Protein AF-A0A1G9WLY9-F1 (afdb_monomer_lite)

Sequence (371 aa):
MELTEEQKIVIEKIKDRKITDIYSYITEIYQPEAFKYDEDKIEAKKKEDYEKNIDKIDPYLSKQQKVNMQHDLLRGNSFAYSDYTEDEIEEMKRKMSNYKVNYSDFDKKIVVKGENIKINTLREEVFLIENLYTKVLEFLSLWNLLEKHQLILSIPKKITKNDAKIFFSKISKSDSLLGNQIKVDEEIIPSNVIKLSPIEFNLPGSFNEKHFYKKSDIEYENVQLGIDKESLMVVESHIDKKILVLPNLLTFVQDKYKTSDEKKYFSEKKRANFAIGTSILIAIISFGLSYYLAVDSTRFWKENEQNRKEQSTIMNSNLENINDILLEANQELEEIRDSIQNGNEDLYEKINQVNTSMNTIKEDIEAISER

Radius of gyration: 60.69 Å; chains: 1; bounding box: 139×44×176 Å

Secondary structure (DSSP, 8-state):
----HHHHHHHHHHHTTS--SHHHHHHHHH-PEEE---HHHHHHHHHHHHHHHHHHHHHHHHHHTT------TTS----------HHHHHHHHHHHT-----GGGGEEEEEETTEEEEEETTTS-EEE-TTHHHHHHHHHHHHHHHHHTTSEEEEE----HHHHTTSEEEEPTTTHHHHTT----------------------TTS--GGGTS-SSGGGGSS-EEEE-HHHHHHHTTTTTEEEEEPHHHHHHHHTTS--HHHHHHHHHHHHHHHHHHHHHHHHHHHHHHHHHHHHHHHHHHHHHHHHHHHHHHHHHHHHHHHHHHHHHHHHHHHHHHHHHHTT-S-HHHHHHHHHHHHHHHHHHHHHHH--

Structure (mmCIF, N/CA/C/O backbone):
data_AF-A0A1G9WLY9-F1
#
_entry.id   AF-A0A1G9WLY9-F1
#
loop_
_atom_site.group_PDB
_atom_site.id
_atom_site.type_symbol
_atom_site.label_atom_id
_atom_site.label_alt_id
_atom_site.label_comp_id
_atom_site.label_asym_id
_atom_site.label_entity_id
_atom_site.label_seq_id
_atom_site.pdbx_PDB_ins_code
_atom_site.Cartn_x
_atom_site.Cartn_y
_atom_site.Cartn_z
_atom_site.occupancy
_atom_site.B_iso_or_equiv
_atom_site.auth_seq_id
_atom_site.auth_comp_id
_atom_site.auth_asym_id
_atom_site.auth_atom_id
_atom_site.pdbx_PDB_model_num
ATOM 1 N N . MET A 1 1 ? -6.666 -1.337 20.732 1.00 67.19 1 MET A N 1
ATOM 2 C CA . MET A 1 1 ? -5.773 -1.175 19.578 1.00 67.19 1 MET A CA 1
ATOM 3 C C . MET A 1 1 ? -5.839 0.288 19.207 1.00 67.19 1 MET A C 1
ATOM 5 O O . MET A 1 1 ? -6.913 0.756 18.851 1.00 67.19 1 MET A O 1
ATOM 9 N N . GLU A 1 2 ? -4.762 1.040 19.409 1.00 78.12 2 GLU A N 1
ATOM 10 C CA . GLU A 1 2 ? -4.738 2.444 18.994 1.00 78.12 2 GLU A CA 1
ATOM 11 C C . GLU A 1 2 ? -4.344 2.493 17.520 1.00 78.12 2 GLU A C 1
ATOM 13 O O . GLU A 1 2 ? -3.228 2.133 17.160 1.00 78.12 2 GLU A O 1
ATOM 18 N N . LEU A 1 3 ? -5.307 2.849 16.672 1.00 87.69 3 LEU A N 1
ATOM 19 C CA . LEU A 1 3 ? -5.108 3.039 15.240 1.00 87.69 3 LEU A CA 1
ATOM 20 C C . LEU A 1 3 ? -5.061 4.525 14.919 1.00 87.69 3 LEU A C 1
ATOM 22 O O . LEU A 1 3 ? -5.901 5.288 15.412 1.00 87.69 3 LEU A O 1
ATOM 26 N N . THR A 1 4 ? -4.144 4.910 14.038 1.00 90.88 4 THR A N 1
ATOM 27 C CA . THR A 1 4 ? -4.119 6.258 13.463 1.00 90.88 4 THR A CA 1
ATOM 28 C C . THR A 1 4 ? -5.312 6.466 12.524 1.00 90.88 4 THR A C 1
ATOM 30 O O . THR A 1 4 ? -5.923 5.507 12.044 1.00 90.88 4 THR A O 1
ATOM 33 N N . GLU A 1 5 ? -5.666 7.722 12.244 1.00 90.25 5 GLU A N 1
ATOM 34 C CA . GLU A 1 5 ? -6.745 8.032 11.293 1.00 90.25 5 GLU A CA 1
ATOM 35 C C . GLU A 1 5 ? -6.439 7.499 9.885 1.00 90.25 5 GLU A C 1
ATOM 37 O O . GLU A 1 5 ? -7.317 6.943 9.229 1.00 90.25 5 GLU A O 1
ATOM 42 N N . GLU A 1 6 ? -5.179 7.560 9.454 1.00 91.31 6 GLU A N 1
ATOM 43 C CA . GLU A 1 6 ? -4.746 6.993 8.173 1.00 91.31 6 GLU A CA 1
ATOM 44 C C . GLU A 1 6 ? -4.939 5.474 8.125 1.00 91.31 6 GLU A C 1
ATOM 46 O O . GLU A 1 6 ? -5.500 4.948 7.165 1.00 91.31 6 GLU A O 1
ATOM 51 N N . GLN A 1 7 ? -4.569 4.755 9.189 1.00 93.94 7 GLN A N 1
ATOM 52 C CA . GLN A 1 7 ? -4.784 3.309 9.265 1.00 93.94 7 GLN A CA 1
ATOM 53 C C . GLN A 1 7 ? -6.273 2.948 9.219 1.00 93.94 7 GLN A C 1
ATOM 55 O O . GLN A 1 7 ? -6.643 1.964 8.579 1.00 93.94 7 GLN A O 1
ATOM 60 N N . LYS A 1 8 ? -7.143 3.746 9.850 1.00 94.44 8 LYS A N 1
ATOM 61 C CA . LYS A 1 8 ? -8.601 3.562 9.761 1.00 94.44 8 LYS A CA 1
ATOM 62 C C . LYS A 1 8 ? -9.097 3.739 8.329 1.00 94.44 8 LYS A C 1
ATOM 64 O O . LYS A 1 8 ? -9.849 2.895 7.851 1.00 94.44 8 LYS A O 1
ATOM 69 N N . ILE A 1 9 ? -8.624 4.763 7.614 1.00 95.81 9 ILE A N 1
ATOM 70 C CA . ILE A 1 9 ? -8.952 4.971 6.194 1.00 95.81 9 ILE A CA 1
ATOM 71 C C . ILE A 1 9 ? -8.534 3.755 5.360 1.00 95.81 9 ILE A C 1
ATOM 73 O O . ILE A 1 9 ? -9.326 3.258 4.558 1.00 95.81 9 ILE A O 1
ATOM 77 N N . VAL A 1 10 ? -7.323 3.234 5.571 1.00 96.88 10 VAL A N 1
ATOM 78 C CA . VAL A 1 10 ? -6.848 2.029 4.876 1.00 96.88 10 VAL A CA 1
ATOM 79 C C . VAL A 1 10 ? -7.750 0.831 5.183 1.00 96.88 10 VAL A C 1
ATOM 81 O O . VAL A 1 10 ? -8.150 0.119 4.265 1.00 96.88 10 VAL A O 1
ATOM 84 N N . ILE A 1 11 ? -8.143 0.634 6.445 1.00 96.38 11 ILE A N 1
ATOM 85 C CA . ILE A 1 11 ? -9.068 -0.436 6.844 1.00 96.38 11 ILE A CA 1
ATOM 86 C C . ILE A 1 11 ? -10.430 -0.303 6.153 1.00 96.38 11 ILE A C 1
ATOM 88 O O . ILE A 1 11 ? -10.956 -1.303 5.667 1.00 96.38 11 ILE A O 1
ATOM 92 N N . GLU A 1 12 ? -11.001 0.900 6.072 1.00 95.81 12 GLU A N 1
ATOM 93 C CA . GLU A 1 12 ? -12.266 1.141 5.361 1.00 95.81 12 GLU A CA 1
ATOM 94 C C . GLU A 1 12 ? -12.150 0.768 3.878 1.00 95.81 12 GLU A C 1
ATOM 96 O O . GLU A 1 12 ? -13.019 0.103 3.316 1.00 95.81 12 GLU A O 1
ATOM 101 N N . LYS A 1 13 ? -11.031 1.122 3.240 1.00 97.31 13 LYS A N 1
ATOM 102 C CA . LYS A 1 13 ? -10.768 0.771 1.840 1.00 97.31 13 LYS A CA 1
ATOM 103 C C . LYS A 1 13 ? -10.545 -0.732 1.643 1.00 97.31 13 LYS A C 1
ATOM 105 O O . LYS A 1 13 ? -10.977 -1.274 0.624 1.00 97.31 13 LYS A O 1
ATOM 110 N N . ILE A 1 14 ? -9.924 -1.421 2.605 1.00 97.25 14 ILE A N 1
ATOM 111 C CA . ILE A 1 14 ? -9.824 -2.890 2.620 1.00 97.25 14 ILE A CA 1
ATOM 112 C C . ILE A 1 14 ? -11.220 -3.507 2.744 1.00 97.25 14 ILE A C 1
ATOM 114 O O . ILE A 1 14 ? -11.573 -4.388 1.964 1.00 97.25 14 ILE A O 1
ATOM 118 N N . LYS A 1 15 ? -12.037 -3.019 3.685 1.00 95.12 15 LYS A N 1
ATOM 119 C CA . LYS A 1 15 ? -13.420 -3.460 3.919 1.00 95.12 15 LYS A CA 1
ATOM 120 C C . LYS A 1 15 ? -14.262 -3.367 2.643 1.00 95.12 15 LYS A C 1
ATOM 122 O O . LYS A 1 15 ? -14.968 -4.315 2.302 1.00 95.12 15 LYS A O 1
ATOM 127 N N . ASP A 1 16 ? -14.113 -2.269 1.907 1.00 95.31 16 ASP A N 1
ATOM 128 C CA . ASP A 1 16 ? -14.781 -2.020 0.626 1.00 95.31 16 ASP A CA 1
ATOM 129 C C . ASP A 1 16 ? -14.148 -2.776 -0.560 1.00 95.31 16 ASP A C 1
ATOM 131 O O . ASP A 1 16 ? -14.589 -2.620 -1.698 1.00 95.31 16 ASP A O 1
ATOM 135 N N . ARG A 1 17 ? -13.122 -3.605 -0.314 1.00 94.81 17 ARG A N 1
ATOM 136 C CA . ARG A 1 17 ? -12.364 -4.380 -1.314 1.00 94.81 17 ARG A CA 1
ATOM 137 C C . ARG A 1 17 ? -11.658 -3.526 -2.371 1.00 94.81 17 ARG A C 1
ATOM 139 O O . ARG A 1 17 ? -11.379 -4.012 -3.463 1.00 94.81 17 ARG A O 1
ATOM 146 N N . LYS A 1 18 ? -11.359 -2.266 -2.050 1.00 96.69 18 LYS A N 1
ATOM 147 C CA . LYS A 1 18 ? -10.561 -1.370 -2.903 1.00 96.69 18 LYS A CA 1
ATOM 148 C C . LYS A 1 18 ? -9.067 -1.610 -2.727 1.00 96.69 18 LYS A C 1
ATOM 150 O O . LYS A 1 18 ? -8.311 -1.483 -3.679 1.00 96.69 18 LYS A O 1
ATOM 155 N N . ILE A 1 19 ? -8.663 -2.002 -1.519 1.00 97.56 19 ILE A N 1
ATOM 156 C CA . ILE A 1 19 ? -7.292 -2.400 -1.199 1.00 97.56 19 ILE A CA 1
ATOM 157 C C . ILE A 1 19 ? -7.285 -3.900 -0.939 1.00 97.56 19 ILE A C 1
ATOM 159 O O . ILE A 1 19 ? -7.835 -4.376 0.055 1.00 97.56 19 ILE A O 1
ATOM 163 N N . THR A 1 20 ? -6.682 -4.646 -1.858 1.00 96.44 20 THR A N 1
ATOM 164 C CA . THR A 1 20 ? -6.612 -6.111 -1.820 1.00 96.44 20 THR A CA 1
ATOM 165 C C . THR A 1 20 ? -5.187 -6.643 -1.814 1.00 96.44 20 THR A C 1
ATOM 167 O O . THR A 1 20 ? -4.993 -7.829 -1.608 1.00 96.44 20 THR A O 1
ATOM 170 N N . ASP A 1 21 ? -4.184 -5.816 -2.065 1.00 96.50 21 ASP A N 1
ATOM 171 C CA . ASP A 1 21 ? -2.768 -6.172 -2.129 1.00 96.50 21 ASP A CA 1
ATOM 172 C C . ASP A 1 21 ? -1.914 -4.893 -2.064 1.00 96.50 21 ASP A C 1
ATOM 174 O O . ASP A 1 21 ? -2.437 -3.786 -1.930 1.00 96.50 21 ASP A O 1
ATOM 178 N N . ILE A 1 22 ? -0.591 -5.040 -2.142 1.00 95.62 22 ILE A N 1
ATOM 179 C CA . ILE A 1 22 ? 0.350 -3.914 -2.070 1.00 95.62 22 ILE A CA 1
ATOM 180 C C . ILE A 1 22 ? 0.151 -2.955 -3.249 1.00 95.62 22 ILE A C 1
ATOM 182 O O . ILE A 1 22 ? 0.134 -1.743 -3.054 1.00 95.62 22 ILE A O 1
ATOM 186 N N . TYR A 1 23 ? -0.045 -3.484 -4.460 1.00 95.31 23 TYR A N 1
ATOM 187 C CA . TYR A 1 23 ? -0.285 -2.670 -5.649 1.00 95.31 23 TYR A CA 1
ATOM 188 C C . TYR A 1 23 ? -1.520 -1.775 -5.478 1.00 95.31 23 TYR A C 1
ATOM 190 O O . TYR A 1 23 ? -1.422 -0.556 -5.600 1.00 95.31 23 TYR A O 1
ATOM 198 N N . SER A 1 24 ? -2.661 -2.367 -5.121 1.00 96.31 24 SER A N 1
ATOM 199 C CA . SER A 1 24 ? -3.918 -1.645 -4.901 1.00 96.31 24 SER A CA 1
ATOM 200 C C . SER A 1 24 ? -3.853 -0.674 -3.723 1.00 96.31 24 SER A C 1
ATOM 202 O O . SER A 1 24 ? -4.408 0.416 -3.823 1.00 96.31 24 SER A O 1
ATOM 204 N N . TYR A 1 25 ? -3.139 -1.010 -2.640 1.00 96.50 25 TYR A N 1
ATOM 205 C CA . TYR A 1 25 ? -2.863 -0.074 -1.543 1.00 96.50 25 TYR A CA 1
ATOM 206 C C . TYR A 1 25 ? -2.167 1.187 -2.055 1.00 96.50 25 TYR A C 1
ATOM 208 O O . TYR A 1 25 ? -2.640 2.301 -1.826 1.00 96.50 25 TYR A O 1
ATOM 216 N N . ILE A 1 26 ? -1.077 1.002 -2.798 1.00 95.19 26 ILE A N 1
ATOM 217 C CA . ILE A 1 26 ? -0.286 2.102 -3.332 1.00 95.19 26 ILE A CA 1
ATOM 218 C C . ILE A 1 26 ? -1.118 2.971 -4.278 1.00 95.19 26 ILE A C 1
ATOM 220 O O . ILE A 1 26 ? -1.118 4.196 -4.147 1.00 95.19 26 ILE A O 1
ATOM 224 N N . THR A 1 27 ? -1.856 2.357 -5.204 1.00 94.00 27 THR A N 1
ATOM 225 C CA . THR A 1 27 ? -2.640 3.106 -6.192 1.00 94.00 27 THR A CA 1
ATOM 226 C C . THR A 1 27 ? -3.853 3.806 -5.588 1.00 94.00 27 THR A C 1
ATOM 228 O O . THR A 1 27 ? -4.158 4.926 -5.987 1.00 94.00 27 THR A O 1
ATOM 231 N N . GLU A 1 28 ? -4.538 3.184 -4.625 1.00 95.00 28 GLU A N 1
ATOM 232 C CA . GLU A 1 28 ? -5.761 3.736 -4.027 1.00 95.00 28 GLU A CA 1
ATOM 233 C C . GLU A 1 28 ? -5.459 4.860 -3.027 1.00 95.00 28 GLU A C 1
ATOM 235 O O . GLU A 1 28 ? -6.213 5.831 -2.958 1.00 95.00 28 GLU A O 1
ATOM 240 N N . ILE A 1 29 ? -4.377 4.736 -2.248 1.00 94.56 29 ILE A N 1
ATOM 241 C CA . ILE A 1 29 ? -4.036 5.703 -1.194 1.00 94.56 29 ILE A CA 1
ATOM 242 C C . ILE A 1 29 ? -3.206 6.864 -1.732 1.00 94.56 29 ILE A C 1
ATOM 244 O O . ILE A 1 29 ? -3.491 8.013 -1.403 1.00 94.56 29 ILE A O 1
ATOM 248 N N . TYR A 1 30 ? -2.187 6.583 -2.547 1.00 92.38 30 TYR A N 1
ATOM 249 C CA . TYR A 1 30 ? -1.212 7.601 -2.946 1.00 92.38 30 TYR A CA 1
ATOM 250 C C . TYR A 1 30 ? -1.400 8.124 -4.364 1.00 92.38 30 TYR A C 1
ATOM 252 O O . TYR A 1 30 ? -0.791 9.139 -4.682 1.00 92.38 30 TYR A O 1
ATOM 260 N N . GLN A 1 31 ? -2.211 7.455 -5.196 1.00 89.25 31 GLN A N 1
ATOM 261 C CA . GLN A 1 31 ? -2.479 7.844 -6.589 1.00 89.25 31 GLN A CA 1
ATOM 262 C C . GLN A 1 31 ? -1.198 8.281 -7.326 1.00 89.25 31 GLN A C 1
ATOM 264 O O . GLN A 1 31 ? -1.083 9.433 -7.749 1.00 89.25 31 GLN A O 1
ATOM 269 N N . PRO A 1 32 ? -0.192 7.392 -7.403 1.00 90.19 32 PRO A N 1
ATOM 270 C CA . PRO A 1 32 ? 1.147 7.772 -7.819 1.00 90.19 32 PRO A CA 1
ATOM 271 C C . PRO A 1 32 ? 1.183 8.266 -9.263 1.00 90.19 32 PRO A C 1
ATOM 273 O O . PRO A 1 32 ? 0.436 7.793 -10.120 1.00 90.19 32 PRO A O 1
ATOM 276 N N . GLU A 1 33 ? 2.110 9.184 -9.530 1.00 87.81 33 GLU A N 1
ATOM 277 C CA . GLU A 1 33 ? 2.348 9.705 -10.872 1.00 87.81 33 GLU A CA 1
ATOM 278 C C . GLU A 1 33 ? 2.801 8.565 -11.796 1.00 87.81 33 GLU A C 1
ATOM 280 O O . GLU A 1 33 ? 3.773 7.853 -11.512 1.00 87.81 33 GLU A O 1
ATOM 285 N N . ALA A 1 34 ? 2.079 8.392 -12.903 1.00 92.75 34 ALA A N 1
ATOM 286 C CA . ALA A 1 34 ? 2.469 7.489 -13.972 1.00 92.75 34 ALA A CA 1
ATOM 287 C C . ALA A 1 34 ? 3.575 8.142 -14.809 1.00 92.75 34 ALA A C 1
ATOM 289 O O . ALA A 1 34 ? 3.442 9.274 -15.271 1.00 92.75 34 ALA A O 1
ATOM 290 N N . PHE A 1 35 ? 4.668 7.417 -15.020 1.00 92.62 35 PHE A N 1
ATOM 291 C CA . PHE A 1 35 ? 5.809 7.872 -15.798 1.00 92.62 35 PHE A CA 1
ATOM 292 C C . PHE A 1 35 ? 6.099 6.908 -16.944 1.00 92.62 35 PHE A C 1
ATOM 294 O O . PHE A 1 35 ? 6.176 5.693 -16.753 1.00 92.62 35 PHE A O 1
ATOM 301 N N . LYS A 1 36 ? 6.331 7.470 -18.130 1.00 93.19 36 LYS A N 1
ATOM 302 C CA . LYS A 1 36 ? 6.820 6.769 -19.316 1.00 93.19 36 LYS A CA 1
ATOM 303 C C . LYS A 1 36 ? 7.834 7.656 -20.025 1.00 93.19 36 LYS A C 1
ATOM 305 O O . LYS A 1 36 ? 7.691 8.878 -20.026 1.00 93.19 36 LYS A O 1
ATOM 310 N N . TYR A 1 37 ? 8.839 7.048 -20.641 1.00 90.94 37 TYR A N 1
ATOM 311 C CA . TYR A 1 37 ? 9.725 7.779 -21.534 1.00 90.94 37 TYR A CA 1
ATOM 312 C C . TYR A 1 37 ? 8.996 8.220 -22.806 1.00 90.94 37 TYR A C 1
ATOM 314 O O . TYR A 1 37 ? 8.119 7.519 -23.317 1.00 90.94 37 TYR A O 1
ATOM 322 N N . ASP A 1 38 ? 9.379 9.397 -23.291 1.00 92.19 38 ASP A N 1
ATOM 323 C CA . ASP A 1 38 ? 8.817 10.042 -24.472 1.00 92.19 38 ASP A CA 1
ATOM 324 C C . ASP A 1 38 ? 9.706 9.737 -25.685 1.00 92.19 38 ASP A C 1
ATOM 326 O O . ASP A 1 38 ? 10.838 10.218 -25.773 1.00 92.19 38 ASP A O 1
ATOM 330 N N . GLU A 1 39 ? 9.198 8.885 -26.576 1.00 92.50 39 GLU A N 1
ATOM 331 C CA . GLU A 1 39 ? 9.896 8.431 -27.781 1.00 92.50 39 GLU A CA 1
ATOM 332 C C . GLU A 1 39 ? 10.235 9.602 -28.707 1.00 92.50 39 GLU A C 1
ATOM 334 O O . GLU A 1 39 ? 11.401 9.769 -29.064 1.00 92.50 39 GLU A O 1
ATOM 339 N N . ASP A 1 40 ? 9.260 10.465 -29.002 1.00 92.38 40 ASP A N 1
ATOM 340 C CA . ASP A 1 40 ? 9.416 11.598 -29.920 1.00 92.38 40 ASP A CA 1
ATOM 341 C C . ASP A 1 40 ? 10.490 12.569 -29.414 1.00 92.38 40 ASP A C 1
ATOM 343 O O . ASP A 1 40 ? 11.324 13.075 -30.170 1.00 92.38 40 ASP A O 1
ATOM 347 N N . LYS A 1 41 ? 10.518 12.797 -28.098 1.00 91.81 41 LYS A N 1
ATOM 348 C CA . LYS A 1 41 ? 11.529 13.639 -27.454 1.00 91.81 41 LYS A CA 1
ATOM 349 C C . LYS A 1 41 ? 12.931 13.033 -27.526 1.00 91.81 41 LYS A C 1
ATOM 351 O O . LYS A 1 41 ? 13.904 13.779 -27.668 1.00 91.81 41 LYS A O 1
ATOM 356 N N . ILE A 1 42 ? 13.058 11.711 -27.411 1.00 90.62 42 ILE A N 1
ATOM 357 C CA . ILE A 1 42 ? 14.343 11.015 -27.557 1.00 90.62 42 ILE A CA 1
ATOM 358 C C . ILE A 1 42 ? 14.818 11.106 -29.010 1.00 90.62 42 ILE A C 1
ATOM 360 O O . ILE A 1 42 ? 15.964 11.494 -29.240 1.00 90.62 42 ILE A O 1
ATOM 364 N N . GLU A 1 43 ? 13.948 10.834 -29.986 1.00 91.69 43 GLU A N 1
ATOM 365 C CA . GLU A 1 43 ? 14.287 10.943 -31.412 1.00 91.69 43 GLU A CA 1
ATOM 366 C C . GLU A 1 43 ? 14.720 12.363 -31.790 1.00 91.69 43 GLU A C 1
ATOM 368 O O . GLU A 1 43 ? 15.742 12.545 -32.457 1.00 91.69 43 GLU A O 1
ATOM 373 N N . ALA A 1 44 ? 14.003 13.383 -31.305 1.00 91.50 44 ALA A N 1
ATOM 374 C CA . ALA A 1 44 ? 14.345 14.783 -31.541 1.00 91.50 44 ALA A CA 1
ATOM 375 C C . ALA A 1 44 ? 15.743 15.138 -31.009 1.00 91.50 44 ALA A C 1
ATOM 377 O O . ALA A 1 44 ? 16.522 15.792 -31.704 1.00 91.50 44 ALA A O 1
ATOM 378 N N . LYS A 1 45 ? 16.100 14.666 -29.807 1.00 90.56 45 LYS A N 1
ATOM 379 C CA . LYS A 1 45 ? 17.434 14.894 -29.230 1.00 90.56 45 LYS A CA 1
ATOM 380 C C . LYS A 1 45 ? 18.532 14.131 -29.962 1.00 90.56 45 LYS A C 1
ATOM 382 O O . LYS A 1 45 ? 19.616 14.679 -30.136 1.00 90.56 45 LYS A O 1
ATOM 387 N N . LYS A 1 46 ? 18.268 12.897 -30.406 1.00 89.12 46 LYS A N 1
ATOM 388 C CA . LYS A 1 46 ? 19.212 12.126 -31.235 1.00 89.12 46 LYS A CA 1
ATOM 389 C C . LYS A 1 46 ? 19.504 12.855 -32.544 1.00 89.12 46 LYS A C 1
ATOM 391 O O . LYS A 1 46 ? 20.661 12.963 -32.941 1.00 89.12 46 LYS A O 1
ATOM 396 N N . LYS A 1 47 ? 18.463 13.403 -33.176 1.00 90.19 47 LYS A N 1
ATOM 397 C CA . LYS A 1 47 ? 18.595 14.221 -34.383 1.00 90.19 47 LYS A CA 1
ATOM 398 C C . LYS A 1 47 ? 19.413 15.492 -34.130 1.00 90.19 47 LYS A C 1
ATOM 400 O O . LYS A 1 47 ? 20.324 15.783 -34.897 1.00 90.19 47 LYS A O 1
ATOM 405 N N . GLU A 1 48 ? 19.144 16.209 -33.040 1.00 89.44 48 GLU A N 1
ATOM 406 C CA . GLU A 1 48 ? 19.908 17.407 -32.662 1.00 89.44 48 GLU A CA 1
ATOM 407 C C . GLU A 1 48 ? 21.397 17.092 -32.409 1.00 89.44 48 GLU A C 1
ATOM 409 O O . GLU A 1 48 ? 22.278 17.833 -32.851 1.00 89.44 48 GLU A O 1
ATOM 414 N N . ASP A 1 49 ? 21.701 15.983 -31.727 1.00 86.12 49 ASP A N 1
ATOM 415 C CA . ASP A 1 49 ? 23.080 15.536 -31.483 1.00 86.12 49 ASP A CA 1
ATOM 416 C C . ASP A 1 49 ? 23.802 15.166 -32.789 1.00 86.12 49 ASP A C 1
ATOM 418 O O . ASP A 1 49 ? 24.988 15.473 -32.940 1.00 86.12 49 ASP A O 1
ATOM 422 N N . TYR A 1 50 ? 23.101 14.544 -33.743 1.00 85.06 50 TYR A N 1
ATOM 423 C CA . TYR A 1 50 ? 23.630 14.261 -35.081 1.00 85.06 50 TYR A CA 1
ATOM 424 C C . TYR A 1 50 ? 23.963 15.550 -35.834 1.00 85.06 50 TYR A C 1
ATOM 426 O O . TYR A 1 50 ? 25.098 15.727 -36.275 1.00 85.06 50 TYR A O 1
ATOM 434 N N . GLU A 1 51 ? 23.014 16.487 -35.919 1.00 86.75 51 GLU A N 1
ATOM 435 C CA . GLU A 1 51 ? 23.197 17.767 -36.616 1.00 86.75 51 GLU A CA 1
ATOM 436 C C . GLU A 1 51 ? 24.361 18.580 -36.026 1.00 86.75 51 GLU A C 1
ATOM 438 O O . GLU A 1 51 ? 25.120 19.201 -36.766 1.00 86.75 51 GLU A O 1
ATOM 443 N N . LYS A 1 52 ? 24.582 18.519 -34.706 1.00 87.31 52 LYS A N 1
ATOM 444 C CA . LYS A 1 52 ? 25.723 19.178 -34.041 1.00 87.31 52 LYS A CA 1
ATOM 445 C C . LYS A 1 52 ? 27.077 18.526 -34.311 1.00 87.31 52 LYS A C 1
ATOM 447 O O . LYS A 1 52 ? 28.109 19.183 -34.160 1.00 87.31 52 LYS A O 1
ATOM 452 N N . ASN A 1 53 ? 27.102 17.232 -34.619 1.00 84.81 53 ASN A N 1
ATOM 453 C CA . ASN A 1 53 ? 28.339 16.471 -34.783 1.00 84.81 53 ASN A CA 1
ATOM 454 C C . ASN A 1 53 ? 28.653 16.124 -36.242 1.00 84.81 53 ASN A C 1
ATOM 456 O O . ASN A 1 53 ? 29.742 15.606 -36.492 1.00 84.81 53 ASN A O 1
ATOM 460 N N . ILE A 1 54 ? 27.770 16.438 -37.195 1.00 83.31 54 ILE A N 1
ATOM 461 C CA . ILE A 1 54 ? 27.930 16.093 -38.616 1.00 83.31 54 ILE A CA 1
ATOM 462 C C . ILE A 1 54 ? 29.273 16.577 -39.189 1.00 83.31 54 ILE A C 1
ATOM 464 O O . ILE A 1 54 ? 30.015 15.793 -39.783 1.00 83.31 54 ILE A O 1
ATOM 468 N N . ASP A 1 55 ? 29.675 17.806 -38.850 1.00 82.75 55 ASP A N 1
ATOM 469 C CA . ASP A 1 55 ? 30.942 18.414 -39.279 1.00 82.75 55 ASP A CA 1
ATOM 470 C C . ASP A 1 55 ? 32.186 17.710 -38.713 1.00 82.75 55 ASP A C 1
ATOM 472 O O . ASP A 1 55 ? 33.295 17.900 -39.209 1.00 82.75 55 ASP A O 1
ATOM 476 N N . LYS A 1 56 ? 32.036 16.906 -37.654 1.00 82.31 56 LYS A N 1
ATOM 477 C CA . LYS A 1 56 ? 33.114 16.097 -37.057 1.00 82.31 56 LYS A CA 1
ATOM 478 C C . LYS A 1 56 ? 33.082 14.652 -37.548 1.00 82.31 56 LYS A C 1
ATOM 480 O O . LYS A 1 56 ? 34.133 14.021 -37.665 1.00 82.31 56 LYS A O 1
ATOM 485 N N . ILE A 1 57 ? 31.887 14.150 -37.837 1.00 77.94 57 ILE A N 1
ATOM 486 C CA . ILE A 1 57 ? 31.612 12.801 -38.328 1.00 77.94 57 ILE A CA 1
ATOM 487 C C . ILE A 1 57 ? 32.174 12.612 -39.730 1.00 77.94 57 ILE A C 1
ATOM 489 O O . ILE A 1 57 ? 32.925 11.664 -39.965 1.00 77.94 57 ILE A O 1
ATOM 493 N N . ASP A 1 58 ? 31.863 13.530 -40.645 1.00 75.44 58 ASP A N 1
ATOM 494 C CA . ASP A 1 58 ? 32.276 13.414 -42.042 1.00 75.44 58 ASP A CA 1
ATOM 495 C C . ASP A 1 58 ? 33.809 13.382 -42.191 1.00 75.44 58 ASP A C 1
ATOM 497 O O . ASP A 1 58 ? 34.325 12.473 -42.855 1.00 75.44 58 ASP A O 1
ATOM 501 N N . PRO A 1 59 ? 34.588 14.261 -41.523 1.00 76.69 59 PRO A N 1
ATOM 502 C CA . PRO A 1 59 ? 36.045 14.171 -41.526 1.00 76.69 59 PRO A CA 1
ATOM 503 C C . PRO A 1 59 ? 36.596 12.924 -40.834 1.00 76.69 59 PRO A C 1
ATOM 505 O O . PRO A 1 59 ? 37.664 12.450 -41.218 1.00 76.69 59 PRO A O 1
ATOM 508 N N . TYR A 1 60 ? 35.921 12.402 -39.806 1.00 75.94 60 TYR A N 1
ATOM 509 C CA . TYR A 1 60 ? 36.358 11.191 -39.111 1.00 75.94 60 TYR A CA 1
ATOM 510 C C . TYR A 1 60 ? 36.218 9.957 -40.005 1.00 75.94 60 TYR A C 1
ATOM 512 O O . TYR A 1 60 ? 37.194 9.232 -40.186 1.00 75.94 60 TYR A O 1
ATOM 520 N N . LEU A 1 61 ? 35.055 9.772 -40.635 1.00 71.25 61 LEU A N 1
ATOM 521 C CA . LEU A 1 61 ? 34.813 8.678 -41.578 1.00 71.25 61 LEU A CA 1
ATOM 522 C C . LEU A 1 61 ? 35.721 8.788 -42.814 1.00 71.25 61 LEU A C 1
ATOM 524 O O . LEU A 1 61 ? 36.342 7.810 -43.218 1.00 71.25 61 LEU A O 1
ATOM 528 N N . SER A 1 62 ? 35.910 10.001 -43.345 1.00 68.06 62 SER A N 1
ATOM 529 C CA . SER A 1 62 ? 36.795 10.244 -44.498 1.00 68.06 62 SER A CA 1
ATOM 530 C C . SER A 1 62 ? 38.280 9.992 -44.197 1.00 68.06 62 SER A C 1
ATOM 532 O O . SER A 1 62 ? 39.064 9.733 -45.108 1.00 68.06 62 SER A O 1
ATOM 534 N N . LYS A 1 63 ? 38.711 10.095 -42.929 1.00 68.69 63 LYS A N 1
ATOM 535 C CA . LYS A 1 63 ? 40.078 9.737 -42.508 1.00 68.69 63 LYS A CA 1
ATOM 536 C C . LYS A 1 63 ? 40.278 8.226 -42.428 1.00 68.69 63 LYS A C 1
ATOM 538 O O . LYS A 1 63 ? 41.375 7.774 -42.734 1.00 68.69 63 LYS A O 1
ATOM 543 N N . GLN A 1 64 ? 39.238 7.472 -42.066 1.00 64.38 64 GLN A N 1
ATOM 544 C CA . GLN A 1 64 ? 39.272 6.004 -42.068 1.00 64.38 64 GLN A CA 1
ATOM 545 C C . GLN A 1 64 ? 39.381 5.444 -43.498 1.00 64.38 64 GLN A C 1
ATOM 547 O O . GLN A 1 64 ? 40.039 4.437 -43.701 1.00 64.38 64 GLN A O 1
ATOM 552 N N . GLN A 1 65 ? 38.836 6.147 -44.499 1.00 58.12 65 GLN A N 1
ATOM 553 C CA . GLN A 1 65 ? 38.959 5.795 -45.925 1.00 58.12 65 GLN A CA 1
ATOM 554 C C . GLN A 1 65 ? 40.386 5.956 -46.497 1.00 58.12 65 GLN A C 1
ATOM 556 O O . GLN A 1 65 ? 40.701 5.423 -47.556 1.00 58.12 65 GLN A O 1
ATOM 561 N N . LYS A 1 66 ? 41.248 6.766 -45.861 1.00 52.50 66 LYS A N 1
ATOM 562 C CA . LYS A 1 66 ? 42.529 7.221 -46.440 1.00 52.50 66 LYS A CA 1
ATOM 563 C C . LYS A 1 66 ? 43.750 6.396 -46.026 1.00 52.50 66 LYS A C 1
ATOM 565 O O . LYS A 1 66 ? 44.863 6.770 -46.404 1.00 52.50 66 LYS A O 1
ATOM 570 N N . VAL A 1 67 ? 43.593 5.309 -45.273 1.00 51.84 67 VAL A N 1
ATOM 571 C CA . VAL A 1 67 ? 44.728 4.522 -44.758 1.00 51.84 67 VAL A CA 1
ATOM 572 C C . VAL A 1 67 ? 45.191 3.464 -45.769 1.00 51.84 67 VAL A C 1
ATOM 574 O O . VAL A 1 67 ? 45.386 2.305 -45.442 1.00 51.84 67 VAL A O 1
ATOM 577 N N . ASN A 1 68 ? 45.503 3.892 -46.994 1.00 43.16 68 ASN A N 1
ATOM 578 C CA . ASN A 1 68 ? 46.273 3.069 -47.925 1.00 43.16 68 ASN A CA 1
ATOM 579 C C . ASN A 1 68 ? 47.701 2.883 -47.376 1.00 43.16 68 ASN A C 1
ATOM 581 O O . ASN A 1 68 ? 48.532 3.787 -47.508 1.00 43.16 68 ASN A O 1
ATOM 585 N N . MET A 1 69 ? 48.031 1.723 -46.802 1.00 47.34 69 MET A N 1
ATOM 586 C CA . MET A 1 69 ? 49.433 1.321 -46.634 1.00 47.34 69 MET A CA 1
ATOM 587 C C . MET A 1 69 ? 49.839 0.345 -47.735 1.00 47.34 69 MET A C 1
ATOM 589 O O . MET A 1 69 ? 49.355 -0.780 -47.819 1.00 47.34 69 MET A O 1
ATOM 593 N N . GLN A 1 70 ? 50.805 0.769 -48.553 1.00 45.47 70 GLN A N 1
ATOM 594 C CA . GLN A 1 70 ? 51.630 -0.156 -49.319 1.00 45.47 70 GLN A CA 1
ATOM 595 C C . GLN A 1 70 ? 52.309 -1.133 -48.351 1.00 45.47 70 GLN A C 1
ATOM 597 O O . GLN A 1 70 ? 53.055 -0.731 -47.458 1.00 45.47 70 GLN A O 1
ATOM 602 N N . HIS A 1 71 ? 52.050 -2.422 -48.552 1.00 43.78 71 HIS A N 1
ATOM 603 C CA . HIS A 1 71 ? 52.796 -3.502 -47.927 1.00 43.78 71 HIS A CA 1
ATOM 604 C C . HIS A 1 71 ? 54.244 -3.484 -48.435 1.00 43.78 71 HIS A C 1
ATOM 606 O O . HIS A 1 71 ? 54.504 -3.868 -49.573 1.00 43.78 71 HIS A O 1
ATOM 612 N N . ASP A 1 72 ? 55.192 -3.102 -47.580 1.00 44.72 72 ASP A N 1
ATOM 613 C CA . ASP A 1 72 ? 56.589 -3.506 -47.740 1.00 44.72 72 ASP A CA 1
ATOM 614 C C . ASP A 1 72 ? 56.831 -4.718 -46.829 1.00 44.72 72 ASP A C 1
ATOM 616 O O . ASP A 1 72 ? 56.952 -4.605 -45.607 1.00 44.72 72 ASP A O 1
ATOM 620 N N . LEU A 1 73 ? 56.819 -5.914 -47.423 1.00 48.25 73 LEU A N 1
ATOM 621 C CA . LEU A 1 73 ? 56.903 -7.212 -46.735 1.00 48.25 73 LEU A CA 1
ATOM 622 C C . LEU A 1 73 ? 58.247 -7.448 -46.007 1.00 48.25 73 LEU A C 1
ATOM 624 O O . LEU A 1 73 ? 58.444 -8.509 -45.418 1.00 48.25 73 LEU A O 1
ATOM 628 N N . LEU A 1 74 ? 59.175 -6.485 -46.026 1.00 47.25 74 LEU A N 1
ATOM 629 C CA . LEU A 1 74 ? 60.546 -6.647 -45.533 1.00 47.25 74 LEU A CA 1
ATOM 630 C C . LEU A 1 74 ? 60.801 -6.148 -44.100 1.00 47.25 74 LEU A C 1
ATOM 632 O O . LEU A 1 74 ? 61.866 -6.431 -43.551 1.00 47.25 74 LEU A O 1
ATOM 636 N N . ARG A 1 75 ? 59.873 -5.430 -43.454 1.00 48.25 75 ARG A N 1
ATOM 637 C CA . ARG A 1 75 ? 60.060 -4.944 -42.070 1.00 48.25 75 ARG A CA 1
ATOM 638 C C . ARG A 1 75 ? 58.821 -5.216 -41.225 1.00 48.25 75 ARG A C 1
ATOM 640 O O . ARG A 1 75 ? 57.887 -4.426 -41.202 1.00 48.25 75 ARG A O 1
ATOM 647 N N . GLY A 1 76 ? 58.823 -6.358 -40.542 1.00 47.03 76 GLY A N 1
ATOM 648 C CA . GLY A 1 76 ? 57.695 -6.886 -39.773 1.00 47.03 76 GLY A CA 1
ATOM 649 C C . GLY A 1 76 ? 57.257 -6.049 -38.568 1.00 47.03 76 GLY A C 1
ATOM 650 O O . GLY A 1 76 ? 57.519 -6.437 -37.439 1.00 47.03 76 GLY A O 1
ATOM 651 N N . ASN A 1 77 ? 56.515 -4.968 -38.811 1.00 43.50 77 ASN A N 1
ATOM 652 C CA . ASN A 1 77 ? 55.615 -4.345 -37.842 1.00 43.50 77 ASN A CA 1
ATOM 653 C C . ASN A 1 77 ? 54.251 -4.144 -38.515 1.00 43.50 77 ASN A C 1
ATOM 655 O O . ASN A 1 77 ? 54.086 -3.245 -39.336 1.00 43.50 77 ASN A O 1
ATOM 659 N N . SER A 1 78 ? 53.280 -4.996 -38.193 1.00 41.47 78 SER A N 1
ATOM 660 C CA . SER A 1 78 ? 51.927 -4.943 -38.745 1.00 41.47 78 SER A CA 1
ATOM 661 C C . SER A 1 78 ? 50.985 -4.172 -37.819 1.00 41.47 78 SER A C 1
ATOM 663 O O . SER A 1 78 ? 50.636 -4.642 -36.740 1.00 41.47 78 SER A O 1
ATOM 665 N N . PHE A 1 79 ? 50.512 -3.012 -38.276 1.00 43.88 79 PHE A N 1
ATOM 666 C CA . PHE A 1 79 ? 49.245 -2.443 -37.817 1.00 43.88 79 PHE A CA 1
ATOM 667 C C . PHE A 1 79 ? 48.245 -2.582 -38.962 1.00 43.88 79 PHE A C 1
ATOM 669 O O . PHE A 1 79 ? 48.392 -1.934 -39.994 1.00 43.88 79 PHE A O 1
ATOM 676 N N . ALA A 1 80 ? 47.264 -3.469 -38.799 1.00 43.12 80 ALA A N 1
ATOM 677 C CA . ALA A 1 80 ? 46.135 -3.559 -39.711 1.00 43.12 80 ALA A CA 1
ATOM 678 C C . ALA A 1 80 ? 45.151 -2.440 -39.357 1.00 43.12 80 ALA A C 1
ATOM 680 O O . ALA A 1 80 ? 44.528 -2.486 -38.297 1.00 43.12 80 ALA A O 1
ATOM 681 N N . TYR A 1 81 ? 45.032 -1.440 -40.226 1.00 50.38 81 TYR A N 1
ATOM 682 C CA . TYR A 1 81 ? 43.910 -0.509 -40.209 1.00 50.38 81 TYR A CA 1
ATOM 683 C C . TYR A 1 81 ? 42.928 -0.966 -41.285 1.00 50.38 81 TYR A C 1
ATOM 685 O O . TYR A 1 81 ? 43.335 -1.290 -42.397 1.00 50.38 81 TYR A O 1
ATOM 693 N N . SER A 1 82 ? 41.654 -1.091 -40.920 1.00 51.47 82 SER A N 1
ATOM 694 C CA . SER A 1 82 ? 40.603 -1.526 -41.835 1.00 51.47 82 SER A CA 1
ATOM 695 C C . SER A 1 82 ? 40.266 -0.397 -42.806 1.00 51.47 82 SER A C 1
ATOM 697 O O . SER A 1 82 ? 39.708 0.618 -42.385 1.00 51.47 82 SER A O 1
ATOM 699 N N . ASP A 1 83 ? 40.575 -0.588 -44.085 1.00 61.22 83 ASP A N 1
ATOM 700 C CA . ASP A 1 83 ? 40.035 0.245 -45.155 1.00 61.22 83 ASP A CA 1
ATOM 701 C C . ASP A 1 83 ? 38.542 -0.064 -45.290 1.00 61.22 83 ASP A C 1
ATOM 703 O O . ASP A 1 83 ? 38.163 -1.139 -45.753 1.00 61.22 83 ASP A O 1
ATOM 707 N N . TYR A 1 84 ? 37.688 0.858 -44.846 1.00 64.62 84 TYR A N 1
ATOM 708 C CA . TYR A 1 84 ? 36.262 0.775 -45.148 1.00 64.62 84 TYR A CA 1
ATOM 709 C C . TYR A 1 84 ? 36.037 1.192 -46.600 1.00 64.62 84 TYR A C 1
ATOM 711 O O . TYR A 1 84 ? 36.509 2.244 -47.041 1.00 64.62 84 TYR A O 1
ATOM 719 N N . THR A 1 85 ? 35.296 0.375 -47.335 1.00 70.88 85 THR A N 1
ATOM 720 C CA . THR A 1 85 ? 34.812 0.688 -48.682 1.00 70.88 85 THR A CA 1
ATOM 721 C C . THR A 1 85 ? 33.858 1.890 -48.667 1.00 70.88 85 THR A C 1
ATOM 723 O O . THR A 1 85 ? 33.297 2.249 -47.628 1.00 70.88 85 THR A O 1
ATOM 726 N N . GLU A 1 86 ? 33.654 2.529 -49.824 1.00 73.19 86 GLU A N 1
ATOM 727 C CA . GLU A 1 86 ? 32.676 3.624 -49.959 1.00 73.19 86 GLU A CA 1
ATOM 728 C C . GLU A 1 86 ? 31.268 3.183 -49.527 1.00 73.19 86 GLU A C 1
ATOM 730 O O . GLU A 1 86 ? 30.615 3.906 -48.773 1.00 73.19 86 GLU A O 1
ATOM 735 N N . ASP A 1 87 ? 30.864 1.964 -49.897 1.00 74.06 87 ASP A N 1
ATOM 736 C CA . ASP A 1 87 ? 29.582 1.364 -49.512 1.00 74.06 87 ASP A CA 1
ATOM 737 C C . ASP A 1 87 ? 29.457 1.192 -47.985 1.00 74.06 87 ASP A C 1
ATOM 739 O O . ASP A 1 87 ? 28.416 1.497 -47.401 1.00 74.06 87 ASP A O 1
ATOM 743 N N . GLU A 1 88 ? 30.522 0.754 -47.302 1.00 73.00 88 GLU A N 1
ATOM 744 C CA . GLU A 1 88 ? 30.537 0.613 -45.838 1.00 73.00 88 GLU A CA 1
ATOM 745 C C . GLU A 1 88 ? 30.466 1.972 -45.128 1.00 73.00 88 GLU A C 1
ATOM 747 O O . GLU A 1 88 ? 29.787 2.107 -44.105 1.00 73.00 88 GLU A O 1
ATOM 752 N N . ILE A 1 89 ? 31.129 3.000 -45.668 1.00 74.06 89 ILE A N 1
ATOM 753 C CA . ILE A 1 89 ? 31.059 4.375 -45.150 1.00 74.06 89 ILE A CA 1
ATOM 754 C C . ILE A 1 89 ? 29.654 4.949 -45.340 1.00 74.06 89 ILE A C 1
ATOM 756 O O . ILE A 1 89 ? 29.120 5.574 -44.419 1.00 74.06 89 ILE A O 1
ATOM 760 N N . GLU A 1 90 ? 29.035 4.732 -46.498 1.00 76.94 90 GLU A N 1
ATOM 761 C CA . GLU A 1 90 ? 27.660 5.154 -46.754 1.00 76.94 90 GLU A CA 1
ATOM 762 C C . GLU A 1 90 ? 26.674 4.423 -45.830 1.00 76.94 90 GLU A C 1
ATOM 764 O O . GLU A 1 90 ? 25.785 5.048 -45.243 1.00 76.94 90 GLU A O 1
ATOM 769 N N . GLU A 1 91 ? 26.881 3.125 -45.587 1.00 78.94 91 GLU A N 1
ATOM 770 C CA . GLU A 1 91 ? 26.092 2.367 -44.619 1.00 78.94 91 GLU A CA 1
ATOM 771 C C . GLU A 1 91 ? 26.254 2.915 -43.191 1.00 78.94 91 GLU A C 1
ATOM 773 O O . GLU A 1 91 ? 25.261 3.049 -42.469 1.00 78.94 91 GLU A O 1
ATOM 778 N N . MET A 1 92 ? 27.470 3.286 -42.779 1.00 74.81 92 MET A N 1
ATOM 779 C CA . MET A 1 92 ? 27.728 3.926 -41.483 1.00 74.81 92 MET A CA 1
ATOM 780 C C . MET A 1 92 ? 27.053 5.296 -41.370 1.00 74.81 92 MET A C 1
ATOM 782 O O . MET A 1 92 ? 26.416 5.581 -40.354 1.00 74.81 92 MET A O 1
ATOM 786 N N . LYS A 1 93 ? 27.097 6.127 -42.419 1.00 76.69 93 LYS A N 1
ATOM 787 C CA . LYS A 1 93 ? 26.362 7.404 -42.464 1.00 76.69 93 LYS A CA 1
ATOM 788 C C . LYS A 1 93 ? 24.853 7.192 -42.361 1.00 76.69 93 LYS A C 1
ATOM 790 O O . LYS A 1 93 ? 24.171 7.924 -41.639 1.00 76.69 93 LYS A O 1
ATOM 795 N N . ARG A 1 94 ? 24.326 6.161 -43.026 1.00 79.12 94 ARG A N 1
ATOM 796 C CA . ARG A 1 94 ? 22.911 5.776 -42.940 1.00 79.12 94 ARG A CA 1
ATOM 797 C C . ARG A 1 94 ? 22.536 5.292 -41.538 1.00 79.12 94 ARG A C 1
ATOM 799 O O . ARG A 1 94 ? 21.453 5.610 -41.059 1.00 79.12 94 ARG A O 1
ATOM 806 N N . LYS A 1 95 ? 23.413 4.540 -40.866 1.00 75.44 95 LYS A N 1
ATOM 807 C CA . LYS A 1 95 ? 23.205 4.098 -39.475 1.00 75.44 95 LYS A CA 1
ATOM 808 C C . LYS A 1 95 ? 23.212 5.277 -38.504 1.00 75.44 95 LYS A C 1
ATOM 810 O O . LYS A 1 95 ? 22.307 5.368 -37.686 1.00 75.44 95 LYS A O 1
ATOM 815 N N . MET A 1 96 ? 24.146 6.218 -38.645 1.00 72.19 96 MET A N 1
ATOM 816 C CA . MET A 1 96 ? 24.197 7.411 -37.791 1.00 72.19 96 MET A CA 1
ATOM 817 C C . MET A 1 96 ? 23.012 8.365 -37.985 1.00 72.19 96 MET A C 1
ATOM 819 O O . MET A 1 96 ? 22.562 8.985 -37.028 1.00 72.19 96 MET A O 1
ATOM 823 N N . SER A 1 97 ? 22.512 8.499 -39.215 1.00 77.12 97 SER A N 1
ATOM 824 C CA . SER A 1 97 ? 21.333 9.326 -39.524 1.00 77.12 97 SER A CA 1
ATOM 825 C C . SER A 1 97 ? 20.004 8.618 -39.225 1.00 77.12 97 SER A C 1
ATOM 827 O O . SER A 1 97 ? 18.931 9.187 -39.428 1.00 77.12 97 SER A O 1
ATOM 829 N N . ASN A 1 98 ? 20.048 7.379 -38.721 1.00 80.19 98 ASN A N 1
ATOM 830 C CA . ASN A 1 98 ? 18.873 6.677 -38.233 1.00 80.19 98 ASN A CA 1
ATOM 831 C C . ASN A 1 98 ? 18.593 7.062 -36.773 1.00 80.19 98 ASN A C 1
ATOM 833 O O . ASN A 1 98 ? 19.178 6.518 -35.838 1.00 80.19 98 ASN A O 1
ATOM 837 N N . TYR A 1 99 ? 17.643 7.972 -36.580 1.00 81.56 99 TYR A N 1
ATOM 838 C CA . TYR A 1 99 ? 17.274 8.475 -35.252 1.00 81.56 99 TYR A CA 1
ATOM 839 C C . TYR A 1 99 ? 16.317 7.567 -34.481 1.00 81.56 99 TYR A C 1
ATOM 841 O O . TYR A 1 99 ? 15.995 7.888 -33.339 1.00 81.56 99 TYR A O 1
ATOM 849 N N . LYS A 1 100 ? 15.891 6.438 -35.067 1.00 84.94 100 LYS A N 1
ATOM 850 C CA . LYS A 1 100 ? 14.951 5.514 -34.425 1.00 84.94 100 LYS A CA 1
ATOM 851 C C . LYS A 1 100 ? 15.442 5.103 -33.046 1.00 84.94 100 LYS A C 1
ATOM 853 O O . LYS A 1 100 ? 16.624 4.786 -32.861 1.00 84.94 100 LYS A O 1
ATOM 858 N N . VAL A 1 101 ? 14.526 5.086 -32.087 1.00 84.12 101 VAL A N 1
ATOM 859 C CA . VAL A 1 101 ? 14.847 4.697 -30.715 1.00 84.12 101 VAL A CA 1
ATOM 860 C C . VAL A 1 101 ? 15.120 3.198 -30.626 1.00 84.12 101 VAL A C 1
ATOM 862 O O . VAL A 1 101 ? 14.362 2.361 -31.124 1.00 84.12 101 VAL A O 1
ATOM 865 N N . ASN A 1 102 ? 16.206 2.839 -29.950 1.00 84.88 102 ASN A N 1
ATOM 866 C CA . ASN A 1 102 ? 16.497 1.470 -29.590 1.00 84.88 102 ASN A CA 1
ATOM 867 C C . ASN A 1 102 ? 15.665 1.054 -28.371 1.00 84.88 102 ASN A C 1
ATOM 869 O O . ASN A 1 102 ? 16.014 1.312 -27.220 1.00 84.88 102 ASN A O 1
ATOM 873 N N . TYR A 1 103 ? 14.566 0.350 -28.625 1.00 83.44 103 TYR A N 1
ATOM 874 C CA . TYR A 1 103 ? 13.645 -0.110 -27.586 1.00 83.44 103 TYR A CA 1
ATOM 875 C C . TYR A 1 103 ? 14.302 -0.991 -26.514 1.00 83.44 103 TYR A C 1
ATOM 877 O O . TYR A 1 103 ? 13.811 -1.000 -25.384 1.00 83.44 103 TYR A O 1
ATOM 885 N N . SER A 1 104 ? 15.380 -1.722 -26.833 1.00 84.69 104 SER A N 1
ATOM 886 C CA . SER A 1 104 ? 16.037 -2.607 -25.860 1.00 84.69 104 SER A CA 1
ATOM 887 C C . SER A 1 104 ? 16.685 -1.850 -24.709 1.00 84.69 104 SER A C 1
ATOM 889 O O . SER A 1 104 ? 16.814 -2.392 -23.616 1.00 84.69 104 SER A O 1
ATOM 891 N N . ASP A 1 105 ? 17.066 -0.595 -24.939 1.00 83.50 105 ASP A N 1
ATOM 892 C CA . ASP A 1 105 ? 17.711 0.236 -23.927 1.00 83.50 105 ASP A CA 1
ATOM 893 C C . ASP A 1 105 ? 16.748 0.557 -22.779 1.00 83.50 105 ASP A C 1
ATOM 895 O O . ASP A 1 105 ? 17.166 0.701 -21.636 1.00 83.50 105 ASP A O 1
ATOM 899 N N . PHE A 1 106 ? 15.444 0.576 -23.066 1.00 86.38 106 PHE A N 1
ATOM 900 C CA . PHE A 1 106 ? 14.363 0.876 -22.124 1.00 86.38 106 PHE A CA 1
ATOM 901 C C . PHE A 1 106 ? 13.808 -0.363 -21.416 1.00 86.38 106 PHE A C 1
ATOM 903 O O . PHE A 1 106 ? 12.881 -0.266 -20.608 1.00 86.38 106 PHE A O 1
ATOM 910 N N . ASP A 1 107 ? 14.368 -1.539 -21.694 1.00 87.19 107 ASP A N 1
ATOM 911 C CA . ASP A 1 107 ? 13.969 -2.775 -21.041 1.00 87.19 107 ASP A CA 1
ATOM 912 C C . ASP A 1 107 ? 14.567 -2.868 -19.633 1.00 87.19 107 ASP A C 1
ATOM 914 O O . ASP A 1 107 ? 15.750 -3.151 -19.439 1.00 87.19 107 ASP A O 1
ATOM 918 N N . LYS A 1 108 ? 13.721 -2.696 -18.618 1.00 86.56 108 LYS A N 1
ATOM 919 C CA . LYS A 1 108 ? 14.077 -2.900 -17.213 1.00 86.56 108 LYS A CA 1
ATOM 920 C C . LYS A 1 108 ? 13.623 -4.287 -16.772 1.00 86.56 108 LYS A C 1
ATOM 922 O O . LYS A 1 108 ? 12.461 -4.663 -16.939 1.00 86.56 108 LYS A O 1
ATOM 927 N N . LYS A 1 109 ? 14.557 -5.064 -16.221 1.00 87.56 109 LYS A N 1
ATOM 928 C CA . LYS A 1 109 ? 14.281 -6.372 -15.618 1.00 87.56 109 LYS A CA 1
ATOM 929 C C . LYS A 1 109 ? 14.223 -6.220 -14.105 1.00 87.56 109 LYS A C 1
ATOM 931 O O . LYS A 1 109 ? 15.138 -5.654 -13.516 1.00 87.56 109 LYS A O 1
ATOM 936 N N . ILE A 1 110 ? 13.161 -6.739 -13.506 1.00 86.50 110 ILE A N 1
ATOM 937 C CA . ILE A 1 110 ? 12.979 -6.830 -12.059 1.00 86.50 110 ILE A CA 1
ATOM 938 C C . ILE A 1 110 ? 12.776 -8.302 -11.720 1.00 86.50 110 ILE A C 1
ATOM 940 O O . ILE A 1 110 ? 11.996 -8.987 -12.381 1.00 86.50 110 ILE A O 1
ATOM 944 N N . VAL A 1 111 ? 13.473 -8.773 -10.690 1.00 84.94 111 VAL A N 1
ATOM 945 C CA . VAL A 1 111 ? 13.244 -10.097 -10.111 1.00 84.94 111 VAL A CA 1
ATOM 946 C C . VAL A 1 111 ? 12.352 -9.921 -8.893 1.00 84.94 111 VAL A C 1
ATOM 948 O O . VAL A 1 111 ? 12.728 -9.222 -7.956 1.00 84.94 111 VAL A O 1
ATOM 951 N N . VAL A 1 112 ? 11.170 -10.535 -8.909 1.00 83.50 112 VAL A N 1
ATOM 952 C CA . VAL A 1 112 ? 10.244 -10.538 -7.770 1.00 83.50 112 VAL A CA 1
ATOM 953 C C . VAL A 1 112 ? 10.006 -11.986 -7.377 1.00 83.50 112 VAL A C 1
ATOM 955 O O . VAL A 1 112 ? 9.412 -12.736 -8.146 1.00 83.50 112 VAL A O 1
ATOM 958 N N . LYS A 1 113 ? 10.489 -12.398 -6.199 1.00 81.88 113 LYS A N 1
ATOM 959 C CA . LYS A 1 113 ? 10.329 -13.772 -5.688 1.00 81.88 113 LYS A CA 1
ATOM 960 C C . LYS A 1 113 ? 10.762 -14.850 -6.704 1.00 81.88 113 LYS A C 1
ATOM 962 O O . LYS A 1 113 ? 10.055 -15.823 -6.950 1.00 81.88 113 LYS A O 1
ATOM 967 N N . GLY A 1 114 ? 11.907 -14.632 -7.356 1.00 79.50 114 GLY A N 1
ATOM 968 C CA . GLY A 1 114 ? 12.446 -15.511 -8.403 1.00 79.50 114 GLY A CA 1
ATOM 969 C C . GLY A 1 114 ? 11.774 -15.388 -9.780 1.00 79.50 114 GLY A C 1
ATOM 970 O O . GLY A 1 114 ? 12.293 -15.922 -10.761 1.00 79.50 114 GLY A O 1
ATOM 971 N N . GLU A 1 115 ? 10.662 -14.656 -9.910 1.00 84.00 115 GLU A N 1
ATOM 972 C CA . GLU A 1 115 ? 10.042 -14.381 -11.206 1.00 84.00 115 GLU A CA 1
ATOM 973 C C . GLU A 1 115 ? 10.728 -13.201 -11.905 1.00 84.00 115 GLU A C 1
ATOM 975 O O . GLU A 1 115 ? 10.812 -12.092 -11.377 1.00 84.00 115 GLU A O 1
ATOM 980 N N . ASN A 1 116 ? 11.199 -13.435 -13.131 1.00 87.31 116 ASN A N 1
ATOM 981 C CA . ASN A 1 116 ? 11.809 -12.410 -13.973 1.00 87.31 116 ASN A CA 1
ATOM 982 C C . ASN A 1 116 ? 10.735 -11.628 -14.736 1.00 87.31 116 ASN A C 1
ATOM 984 O O . ASN A 1 116 ? 10.162 -12.121 -15.711 1.00 87.31 116 ASN A O 1
ATOM 988 N N . ILE A 1 117 ? 10.506 -10.381 -14.335 1.00 88.50 117 ILE A N 1
ATOM 989 C CA . ILE A 1 117 ? 9.532 -9.488 -14.958 1.00 88.50 117 ILE A CA 1
ATOM 990 C C . ILE A 1 117 ? 10.270 -8.441 -15.791 1.00 88.50 117 ILE A C 1
ATOM 992 O O . ILE A 1 117 ? 11.130 -7.711 -15.301 1.00 88.50 117 ILE A O 1
ATOM 996 N N . LYS A 1 118 ? 9.918 -8.362 -17.076 1.00 90.50 118 LYS A N 1
ATOM 997 C CA . LYS A 1 118 ? 10.460 -7.386 -18.024 1.00 90.50 118 LYS A CA 1
ATOM 998 C C . LYS A 1 118 ? 9.429 -6.291 -18.295 1.00 90.50 118 LYS A C 1
ATOM 1000 O O . LYS A 1 118 ? 8.314 -6.598 -18.729 1.00 90.50 118 LYS A O 1
ATOM 1005 N N . ILE A 1 119 ? 9.821 -5.040 -18.068 1.00 90.38 119 ILE A N 1
ATOM 1006 C CA . ILE A 1 119 ? 9.013 -3.839 -18.306 1.00 90.38 119 ILE A CA 1
ATOM 1007 C C . ILE A 1 119 ? 9.778 -2.940 -19.270 1.00 90.38 119 ILE A C 1
ATOM 1009 O O . ILE A 1 119 ? 10.921 -2.576 -19.002 1.00 90.38 119 ILE A O 1
ATOM 1013 N N . ASN A 1 120 ? 9.148 -2.581 -20.387 1.00 91.50 120 ASN A N 1
ATOM 1014 C CA . ASN A 1 120 ? 9.720 -1.613 -21.317 1.00 91.50 120 ASN A CA 1
ATOM 1015 C C . ASN A 1 120 ? 9.193 -0.218 -20.974 1.00 91.50 120 ASN A C 1
ATOM 1017 O O . ASN A 1 120 ? 8.032 0.077 -21.239 1.00 91.50 120 ASN A O 1
ATOM 1021 N N . THR A 1 121 ? 10.031 0.640 -20.397 1.00 89.88 121 THR A N 1
ATOM 1022 C CA . THR A 1 121 ? 9.623 1.947 -19.844 1.00 89.88 121 THR A CA 1
ATOM 1023 C C . THR A 1 121 ? 9.321 3.014 -20.902 1.00 89.88 121 THR A C 1
ATOM 1025 O O . THR A 1 121 ? 8.933 4.130 -20.561 1.00 89.88 121 THR A O 1
ATOM 1028 N N . LEU A 1 122 ? 9.470 2.679 -22.186 1.00 89.38 122 LEU A N 1
ATOM 1029 C CA . LEU A 1 122 ? 9.058 3.501 -23.324 1.00 89.38 122 LEU A CA 1
ATOM 1030 C C . LEU A 1 122 ? 7.665 3.103 -23.845 1.00 89.38 122 LEU A C 1
ATOM 1032 O O . LEU A 1 122 ? 6.953 3.912 -24.439 1.00 89.38 122 LEU A O 1
ATOM 1036 N N . ARG A 1 123 ? 7.218 1.869 -23.577 1.00 89.69 123 ARG A N 1
ATOM 1037 C CA . ARG A 1 123 ? 5.880 1.370 -23.951 1.00 89.69 123 ARG A CA 1
ATOM 1038 C C . ARG A 1 123 ? 4.912 1.289 -22.781 1.00 89.69 123 ARG A C 1
ATOM 1040 O O . ARG A 1 123 ? 3.717 1.480 -22.972 1.00 89.69 123 ARG A O 1
ATOM 1047 N N . GLU A 1 124 ? 5.421 0.993 -21.595 1.00 92.12 124 GLU A N 1
ATOM 1048 C CA . GLU A 1 124 ? 4.644 0.754 -20.388 1.00 92.12 124 GLU A CA 1
ATOM 1049 C C . GLU A 1 124 ? 4.926 1.849 -19.358 1.00 92.12 124 GLU A C 1
ATOM 1051 O O . GLU A 1 124 ? 6.080 2.165 -19.075 1.00 92.12 124 GLU A O 1
ATOM 1056 N N . GLU A 1 125 ? 3.861 2.389 -18.770 1.00 93.12 125 GLU A N 1
ATOM 1057 C CA . GLU A 1 125 ? 3.955 3.302 -17.632 1.00 93.12 125 GLU A CA 1
ATOM 1058 C C . GLU A 1 125 ? 4.401 2.559 -16.368 1.00 93.12 125 GLU A C 1
ATOM 1060 O O . GLU A 1 125 ? 4.000 1.411 -16.126 1.00 93.12 125 GLU A O 1
ATOM 1065 N N . VAL A 1 126 ? 5.204 3.242 -15.557 1.00 93.06 126 VAL A N 1
ATOM 1066 C CA . VAL A 1 126 ? 5.608 2.844 -14.203 1.00 93.06 126 VAL A CA 1
ATOM 1067 C C . VAL A 1 126 ? 5.129 3.882 -13.195 1.00 93.06 126 VAL A C 1
ATOM 1069 O O . VAL A 1 126 ? 4.875 5.026 -13.562 1.00 93.06 126 VAL A O 1
ATOM 1072 N N . PHE A 1 127 ? 5.014 3.501 -11.927 1.00 93.25 127 PHE A N 1
ATOM 1073 C CA . PHE A 1 127 ? 4.536 4.394 -10.876 1.00 93.25 127 PHE A CA 1
ATOM 1074 C C . PHE A 1 127 ? 5.704 4.891 -10.039 1.00 93.25 127 PHE A C 1
ATOM 1076 O O . PHE A 1 127 ? 6.487 4.090 -9.531 1.00 93.25 127 PHE A O 1
ATOM 1083 N N . LEU A 1 128 ? 5.809 6.211 -9.898 1.00 90.88 128 LEU A N 1
ATOM 1084 C CA . LEU A 1 128 ? 6.861 6.840 -9.108 1.00 90.88 128 LEU A CA 1
ATOM 1085 C C . LEU A 1 128 ? 6.306 7.230 -7.744 1.00 90.88 128 LEU A C 1
ATOM 1087 O O . LEU A 1 128 ? 5.361 8.012 -7.644 1.00 90.88 128 LEU A O 1
ATOM 1091 N N . ILE A 1 129 ? 6.886 6.658 -6.690 1.00 89.81 129 ILE A N 1
ATOM 1092 C CA . ILE A 1 129 ? 6.407 6.835 -5.319 1.00 89.81 129 ILE A CA 1
ATOM 1093 C C . ILE A 1 129 ? 7.563 7.285 -4.439 1.00 89.81 129 ILE A C 1
ATOM 1095 O O . ILE A 1 129 ? 8.548 6.574 -4.255 1.00 89.81 129 ILE A O 1
ATOM 1099 N N . GLU A 1 130 ? 7.415 8.465 -3.846 1.00 87.75 130 GLU A N 1
ATOM 1100 C CA . GLU A 1 130 ? 8.343 8.940 -2.825 1.00 87.75 130 GLU A CA 1
ATOM 1101 C C . GLU A 1 130 ? 8.167 8.144 -1.529 1.00 87.75 130 GLU A C 1
ATOM 1103 O O . GLU A 1 130 ? 7.033 7.890 -1.102 1.00 87.75 130 GLU A O 1
ATOM 1108 N N . ASN A 1 131 ? 9.287 7.790 -0.892 1.00 87.88 131 ASN A N 1
ATOM 1109 C CA . ASN A 1 131 ? 9.338 7.043 0.369 1.00 87.88 131 ASN A CA 1
ATOM 1110 C C . ASN A 1 131 ? 8.539 5.727 0.334 1.00 87.88 131 ASN A C 1
ATOM 1112 O O . ASN A 1 131 ? 7.833 5.398 1.289 1.00 87.88 131 ASN A O 1
ATOM 1116 N N . LEU A 1 132 ? 8.630 4.984 -0.777 1.00 91.25 132 LEU A N 1
ATOM 1117 C CA . LEU A 1 132 ? 7.914 3.720 -0.970 1.00 91.25 132 LEU A CA 1
ATOM 1118 C C . LEU A 1 132 ? 8.157 2.736 0.181 1.00 91.25 132 LEU A C 1
ATOM 1120 O O . LEU A 1 132 ? 7.195 2.174 0.701 1.00 91.25 132 LEU A O 1
ATOM 1124 N N . TYR A 1 133 ? 9.412 2.600 0.615 1.00 90.56 133 TYR A N 1
ATOM 1125 C CA . TYR A 1 133 ? 9.820 1.694 1.687 1.00 90.56 133 TYR A CA 1
ATOM 1126 C C . TYR A 1 133 ? 8.981 1.885 2.955 1.00 90.56 133 TYR A C 1
ATOM 1128 O O . TYR A 1 133 ? 8.355 0.944 3.441 1.00 90.56 133 TYR A O 1
ATOM 1136 N N . THR A 1 134 ? 8.905 3.122 3.456 1.00 92.25 134 THR A N 1
ATOM 1137 C CA . THR A 1 134 ? 8.172 3.454 4.684 1.00 92.25 134 THR A CA 1
ATOM 1138 C C . THR A 1 134 ? 6.682 3.168 4.536 1.00 92.25 134 THR A C 1
ATOM 1140 O O . THR A 1 134 ? 6.095 2.504 5.386 1.00 92.25 134 THR A O 1
ATOM 1143 N N . LYS A 1 135 ? 6.081 3.596 3.419 1.00 93.50 135 LYS A N 1
ATOM 1144 C CA . LYS A 1 135 ? 4.646 3.412 3.144 1.00 93.50 135 LYS A CA 1
ATOM 1145 C C . LYS A 1 135 ? 4.263 1.935 3.096 1.00 93.50 135 LYS A C 1
ATOM 1147 O O . LYS A 1 135 ? 3.265 1.504 3.667 1.00 93.50 135 LYS A O 1
ATOM 1152 N N . VAL A 1 136 ? 5.082 1.135 2.422 1.00 93.00 136 VAL A N 1
ATOM 1153 C CA . VAL A 1 136 ? 4.882 -0.309 2.329 1.00 93.00 136 VAL A CA 1
ATOM 1154 C C . VAL A 1 136 ? 5.061 -0.971 3.694 1.00 93.00 136 VAL A C 1
ATOM 1156 O O . VAL A 1 136 ? 4.237 -1.801 4.071 1.00 93.00 136 VAL A O 1
ATOM 1159 N N . LEU A 1 137 ? 6.087 -0.598 4.459 1.00 92.88 137 LEU A N 1
ATOM 1160 C CA . LEU A 1 137 ? 6.333 -1.152 5.791 1.00 92.88 137 LEU A CA 1
ATOM 1161 C C . LEU A 1 137 ? 5.168 -0.877 6.756 1.00 92.88 137 LEU A C 1
ATOM 1163 O O . LEU A 1 137 ? 4.742 -1.773 7.493 1.00 92.88 137 LEU A O 1
ATOM 1167 N N . GLU A 1 138 ? 4.621 0.338 6.732 1.00 93.06 138 GLU A N 1
ATOM 1168 C CA . GLU A 1 138 ? 3.432 0.718 7.503 1.00 93.06 138 GLU A CA 1
ATOM 1169 C C . GLU A 1 138 ? 2.218 -0.131 7.115 1.00 93.06 138 GLU A C 1
ATOM 1171 O O . GLU A 1 138 ? 1.520 -0.666 7.984 1.00 93.06 138 GLU A O 1
ATOM 1176 N N . PHE A 1 139 ? 1.997 -0.322 5.813 1.00 95.75 139 PHE A N 1
ATOM 1177 C CA . PHE A 1 139 ? 0.909 -1.154 5.317 1.00 95.75 139 PHE A CA 1
ATOM 1178 C C . PHE A 1 139 ? 1.055 -2.623 5.705 1.00 95.75 139 PHE A C 1
ATOM 1180 O O . PHE A 1 139 ? 0.087 -3.226 6.162 1.00 95.75 139 PHE A O 1
ATOM 1187 N N . LEU A 1 140 ? 2.250 -3.204 5.583 1.00 95.19 140 LEU A N 1
ATOM 1188 C CA . LEU A 1 140 ? 2.502 -4.586 5.997 1.00 95.19 140 LEU A CA 1
ATOM 1189 C C . LEU A 1 140 ? 2.335 -4.764 7.508 1.00 95.19 140 LEU A C 1
ATOM 1191 O O . LEU A 1 140 ? 1.808 -5.782 7.958 1.00 95.19 140 LEU A O 1
ATOM 1195 N N . SER A 1 141 ? 2.722 -3.762 8.298 1.00 94.00 141 SER A N 1
ATOM 1196 C CA . SER A 1 141 ? 2.495 -3.758 9.746 1.00 94.00 141 SER A CA 1
ATOM 1197 C C . SER A 1 141 ? 1.000 -3.791 10.071 1.00 94.00 141 SER A C 1
ATOM 1199 O O . SER A 1 141 ? 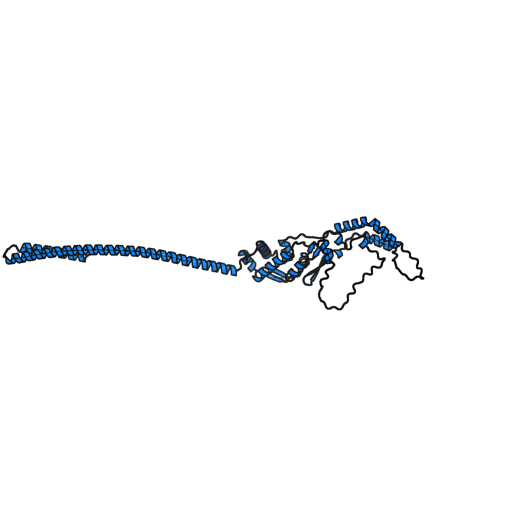0.563 -4.590 10.903 1.00 94.00 141 SER A O 1
ATOM 1201 N N . LEU A 1 142 ? 0.198 -2.982 9.370 1.00 95.56 142 LEU A N 1
ATOM 1202 C CA . LEU A 1 142 ? -1.258 -3.001 9.488 1.00 95.56 142 LEU A CA 1
ATOM 1203 C C . LEU A 1 142 ? -1.853 -4.333 9.009 1.00 95.56 142 LEU A C 1
ATOM 1205 O O . LEU A 1 142 ? -2.699 -4.900 9.694 1.00 95.56 142 LEU A O 1
ATOM 1209 N N . TRP A 1 143 ? -1.397 -4.863 7.874 1.00 96.19 143 TRP A N 1
ATOM 1210 C CA . TRP A 1 143 ? -1.833 -6.156 7.346 1.00 96.19 143 TRP A CA 1
ATOM 1211 C C . TRP A 1 143 ? -1.619 -7.263 8.382 1.00 96.19 143 TRP A C 1
ATOM 1213 O O . TRP A 1 143 ? -2.566 -7.963 8.744 1.00 96.19 143 TRP A O 1
ATOM 1223 N N . ASN A 1 144 ? -0.406 -7.378 8.925 1.00 94.44 144 ASN A N 1
ATOM 1224 C CA . ASN A 1 144 ? -0.070 -8.379 9.938 1.00 94.44 144 ASN A CA 1
ATOM 1225 C C . ASN A 1 144 ? -0.920 -8.217 11.209 1.00 94.44 144 ASN A C 1
ATOM 1227 O O . ASN A 1 144 ? -1.332 -9.206 11.816 1.00 94.44 144 ASN A O 1
ATOM 1231 N N . LEU A 1 145 ? -1.219 -6.978 11.611 1.00 93.56 145 LEU A N 1
ATOM 1232 C CA . LEU A 1 145 ? -2.094 -6.692 12.748 1.00 93.56 145 LEU A CA 1
ATOM 1233 C C . LEU A 1 145 ? -3.529 -7.182 12.501 1.00 93.56 145 LEU A C 1
ATOM 1235 O O . LEU A 1 145 ? -4.112 -7.847 13.360 1.00 93.56 145 LEU A O 1
ATOM 1239 N N . LEU A 1 146 ? -4.092 -6.894 11.326 1.00 93.75 146 LEU A N 1
ATOM 1240 C CA . LEU A 1 146 ? -5.434 -7.341 10.947 1.00 93.75 146 LEU A CA 1
ATOM 1241 C C . LEU A 1 146 ? -5.516 -8.872 10.841 1.00 93.75 146 LEU A C 1
ATOM 1243 O O . LEU A 1 146 ? -6.511 -9.464 11.261 1.00 93.75 146 LEU A O 1
ATOM 1247 N N . GLU A 1 147 ? -4.473 -9.518 10.319 1.00 93.69 147 GLU A N 1
ATOM 1248 C CA . GLU A 1 147 ? -4.383 -10.978 10.223 1.00 93.69 147 GLU A CA 1
ATOM 1249 C C . GLU A 1 147 ? -4.276 -11.628 11.610 1.00 93.69 147 GLU A C 1
ATOM 1251 O O . GLU A 1 147 ? -5.017 -12.565 11.913 1.00 93.69 147 GLU A O 1
ATOM 1256 N N . LYS A 1 148 ? -3.446 -11.072 12.505 1.00 92.31 148 LYS A N 1
ATOM 1257 C CA . LYS A 1 148 ? -3.320 -11.524 13.903 1.00 92.31 148 LYS A CA 1
ATOM 1258 C C . LYS A 1 148 ? -4.659 -11.506 14.640 1.00 92.31 148 LYS A C 1
ATOM 1260 O O . LYS A 1 148 ? -4.938 -12.405 15.431 1.00 92.31 148 LYS A O 1
ATOM 1265 N N . HIS A 1 149 ? -5.487 -10.497 14.382 1.00 89.31 149 HIS A N 1
ATOM 1266 C CA . HIS A 1 149 ? -6.827 -10.378 14.958 1.00 89.31 149 HIS A CA 1
ATOM 1267 C C . HIS A 1 149 ? -7.914 -11.113 14.157 1.00 89.31 149 HIS A C 1
ATOM 1269 O O . HIS A 1 149 ? -9.096 -10.951 14.457 1.00 89.31 149 HIS A O 1
ATOM 1275 N N . GLN A 1 150 ? -7.536 -11.930 13.165 1.00 91.62 150 GLN A N 1
ATOM 1276 C CA . GLN A 1 150 ? -8.456 -12.709 12.329 1.00 91.62 150 GLN A CA 1
ATOM 1277 C C . GLN A 1 150 ? -9.544 -11.837 11.680 1.00 91.62 150 GLN A C 1
ATOM 1279 O O . GLN A 1 150 ? -10.711 -12.225 11.574 1.00 91.62 150 GLN A O 1
ATOM 1284 N N . LEU A 1 151 ? -9.164 -10.624 11.274 1.00 92.25 151 LEU A N 1
ATOM 1285 C CA . LEU A 1 151 ? -10.027 -9.691 10.551 1.00 92.25 151 LEU A CA 1
ATOM 1286 C C . LEU A 1 151 ? -9.873 -9.861 9.034 1.00 92.25 151 LEU A C 1
ATOM 1288 O O . LEU A 1 151 ? -10.800 -9.596 8.271 1.00 92.25 151 LEU A O 1
ATOM 1292 N N . ILE A 1 152 ? -8.720 -10.352 8.591 1.00 95.56 152 ILE A N 1
ATOM 1293 C CA . ILE A 1 152 ? -8.440 -10.678 7.194 1.00 95.56 152 ILE A CA 1
ATOM 1294 C C . ILE A 1 152 ? -7.735 -12.032 7.093 1.00 95.56 152 ILE A C 1
ATOM 1296 O O . ILE A 1 152 ? -7.193 -12.526 8.080 1.00 95.56 152 ILE A O 1
ATOM 1300 N N . LEU A 1 153 ? -7.720 -12.606 5.891 1.00 94.31 153 LEU A N 1
ATOM 1301 C CA . LEU A 1 153 ? -6.863 -13.734 5.528 1.00 94.31 153 LEU A CA 1
ATOM 1302 C C . LEU A 1 153 ? -5.958 -13.356 4.365 1.00 94.31 153 LEU A C 1
ATOM 1304 O O . LEU A 1 153 ? -6.411 -12.744 3.398 1.00 94.31 153 LEU A O 1
ATOM 1308 N N . SER A 1 154 ? -4.708 -13.797 4.421 1.00 95.38 154 SER A N 1
ATOM 1309 C CA . SER A 1 154 ? -3.803 -13.714 3.282 1.00 95.38 154 SER A CA 1
ATOM 1310 C C . SER A 1 154 ? -3.956 -14.954 2.410 1.00 95.38 154 SER A C 1
ATOM 1312 O O . SER A 1 154 ? -3.675 -16.069 2.848 1.00 95.38 154 SER A O 1
ATOM 1314 N N . ILE A 1 155 ? -4.390 -14.775 1.165 1.00 94.81 155 ILE A N 1
ATOM 1315 C CA . ILE A 1 155 ? -4.517 -15.871 0.198 1.00 94.81 155 ILE A CA 1
ATOM 1316 C C . ILE A 1 155 ? -3.523 -15.693 -0.953 1.00 94.81 155 ILE A C 1
ATOM 1318 O O . ILE A 1 155 ? -3.236 -14.553 -1.325 1.00 94.81 155 ILE A O 1
ATOM 1322 N N . PRO A 1 156 ? -3.007 -16.784 -1.547 1.00 95.00 156 PRO A N 1
ATOM 1323 C CA . PRO A 1 156 ? -2.074 -16.686 -2.663 1.00 95.00 156 PRO A CA 1
ATOM 1324 C C . PRO A 1 156 ? -2.658 -15.927 -3.864 1.00 95.00 156 PRO A C 1
ATOM 1326 O O . PRO A 1 156 ? -3.841 -16.052 -4.206 1.00 95.00 156 PRO A O 1
ATOM 1329 N N . LYS A 1 157 ? -1.802 -15.154 -4.527 1.00 94.19 157 LYS A N 1
ATOM 1330 C CA . LYS A 1 157 ? -2.052 -14.402 -5.758 1.00 94.19 157 LYS A CA 1
ATOM 1331 C C . LYS A 1 157 ? -0.846 -14.588 -6.683 1.00 94.19 157 LYS A C 1
ATOM 1333 O O . LYS A 1 157 ? 0.294 -14.621 -6.241 1.00 94.19 157 LYS A O 1
ATOM 1338 N N . LYS A 1 158 ? -1.099 -14.678 -7.989 1.00 92.38 158 LYS A N 1
ATOM 1339 C CA . LYS A 1 158 ? -0.035 -14.649 -8.997 1.00 92.38 158 LYS A CA 1
ATOM 1340 C C . LYS A 1 158 ? 0.560 -13.242 -9.102 1.00 92.38 158 LYS A C 1
ATOM 1342 O O . LYS A 1 158 ? -0.200 -12.278 -9.219 1.00 92.38 158 LYS A O 1
ATOM 1347 N N . ILE A 1 159 ? 1.886 -13.147 -9.127 1.00 91.81 159 ILE A N 1
ATOM 1348 C CA . ILE A 1 159 ? 2.596 -11.887 -9.350 1.00 91.81 159 ILE A CA 1
ATOM 1349 C C . ILE A 1 159 ? 2.365 -11.442 -10.800 1.00 91.81 159 ILE A C 1
ATOM 1351 O O . ILE A 1 159 ? 2.411 -12.228 -11.750 1.00 91.81 159 ILE A O 1
ATOM 1355 N N . THR A 1 160 ? 2.048 -10.166 -10.976 1.00 91.75 160 THR A N 1
ATOM 1356 C CA . THR A 1 160 ? 1.785 -9.556 -12.278 1.00 91.75 160 THR A CA 1
ATOM 1357 C C . THR A 1 160 ? 2.778 -8.438 -12.562 1.00 91.75 160 THR A C 1
ATOM 1359 O O . THR A 1 160 ? 3.443 -7.917 -11.669 1.00 91.75 160 THR A O 1
ATOM 1362 N N . LYS A 1 161 ? 2.839 -7.996 -13.823 1.00 91.38 161 LYS A N 1
ATOM 1363 C CA . LYS A 1 161 ? 3.632 -6.818 -14.200 1.00 91.38 161 LYS A CA 1
ATOM 1364 C C . LYS A 1 161 ? 3.264 -5.571 -13.395 1.00 91.38 161 LYS A C 1
ATOM 1366 O O . LYS A 1 161 ? 4.140 -4.766 -13.111 1.00 91.38 161 LYS A O 1
ATOM 1371 N N . ASN A 1 162 ? 1.991 -5.411 -13.033 1.00 92.38 162 ASN A N 1
ATOM 1372 C CA . ASN A 1 162 ? 1.530 -4.251 -12.272 1.00 92.38 162 ASN A CA 1
ATOM 1373 C C . ASN A 1 162 ? 2.131 -4.219 -10.868 1.00 92.38 162 ASN A C 1
ATOM 1375 O O . ASN A 1 162 ? 2.532 -3.152 -10.414 1.00 92.38 162 ASN A O 1
ATOM 1379 N N . ASP A 1 163 ? 2.291 -5.384 -10.239 1.00 92.25 163 ASP A N 1
ATOM 1380 C CA . ASP A 1 163 ? 2.940 -5.488 -8.934 1.00 92.25 163 ASP A CA 1
ATOM 1381 C C . ASP A 1 163 ? 4.412 -5.042 -9.013 1.00 92.25 163 ASP A C 1
ATOM 1383 O O . ASP A 1 163 ? 4.912 -4.442 -8.076 1.00 92.25 163 ASP A O 1
ATOM 1387 N N . ALA A 1 164 ? 5.095 -5.240 -10.148 1.00 91.19 164 ALA A N 1
ATOM 1388 C CA . ALA A 1 164 ? 6.473 -4.778 -10.344 1.00 91.19 164 ALA A CA 1
ATOM 1389 C C . ALA A 1 164 ? 6.595 -3.279 -10.698 1.00 91.19 164 ALA A C 1
ATOM 1391 O O . ALA A 1 164 ? 7.641 -2.674 -10.466 1.00 91.19 164 ALA A O 1
ATOM 1392 N N . LYS A 1 165 ? 5.543 -2.655 -11.250 1.00 92.69 165 LYS A N 1
ATOM 1393 C CA . LYS A 1 165 ? 5.561 -1.254 -11.722 1.00 92.69 165 LYS A CA 1
ATOM 1394 C C . LYS A 1 165 ? 5.691 -0.208 -10.615 1.00 92.69 165 LYS A C 1
ATOM 1396 O O . LYS A 1 165 ? 5.993 0.937 -10.932 1.00 92.69 165 LYS A O 1
ATOM 1401 N N . ILE A 1 166 ? 5.454 -0.571 -9.357 1.00 93.50 166 ILE A N 1
ATOM 1402 C CA . ILE A 1 166 ? 5.512 0.360 -8.217 1.00 93.50 166 ILE A CA 1
ATOM 1403 C C . ILE A 1 166 ? 6.926 0.549 -7.663 1.00 93.50 166 ILE A C 1
ATOM 1405 O O . ILE A 1 166 ? 7.152 1.491 -6.920 1.00 93.50 166 ILE A O 1
ATOM 1409 N N . PHE A 1 167 ? 7.882 -0.313 -8.018 1.00 91.56 167 PHE A N 1
ATOM 1410 C CA . PHE A 1 167 ? 9.231 -0.299 -7.437 1.00 91.56 167 PHE A CA 1
ATOM 1411 C C . PHE A 1 167 ? 10.220 0.588 -8.198 1.00 91.56 167 PHE A C 1
ATOM 1413 O O . PHE A 1 167 ? 11.429 0.397 -8.086 1.00 91.56 167 PHE A O 1
ATOM 1420 N N . PHE A 1 168 ? 9.732 1.536 -8.999 1.00 90.44 168 PHE A N 1
ATOM 1421 C CA . PHE A 1 168 ? 10.588 2.435 -9.765 1.00 90.44 168 PHE A CA 1
ATOM 1422 C C . PHE A 1 168 ? 10.790 3.763 -9.038 1.00 90.44 168 PHE A C 1
ATOM 1424 O O . PHE A 1 168 ? 9.851 4.362 -8.517 1.00 90.44 168 PHE A O 1
ATOM 1431 N N . SER A 1 169 ? 12.027 4.255 -9.054 1.00 87.81 169 SER A N 1
ATOM 1432 C CA . SER A 1 169 ? 12.402 5.547 -8.475 1.00 87.81 169 SER A CA 1
ATOM 1433 C C . SER A 1 169 ? 13.257 6.361 -9.445 1.00 87.81 169 SER A C 1
ATOM 1435 O O . SER A 1 169 ? 13.926 5.815 -10.327 1.00 87.81 169 SER A O 1
ATOM 1437 N N . LYS A 1 170 ? 13.228 7.694 -9.317 1.00 86.75 170 LYS A N 1
ATOM 1438 C CA . LYS A 1 170 ? 14.118 8.578 -10.083 1.00 86.75 170 LYS A CA 1
ATOM 1439 C C . LYS A 1 170 ? 15.506 8.532 -9.437 1.00 86.75 170 LYS A C 1
ATOM 1441 O O . LYS A 1 170 ? 15.636 8.869 -8.265 1.00 86.75 170 LYS A O 1
ATOM 1446 N N . ILE A 1 171 ? 16.532 8.145 -10.193 1.00 80.44 171 ILE A N 1
ATOM 1447 C CA . ILE A 1 171 ? 17.927 8.189 -9.736 1.00 80.44 171 ILE A CA 1
ATOM 1448 C C . ILE A 1 171 ? 18.554 9.524 -10.156 1.00 80.44 171 ILE A C 1
ATOM 1450 O O . ILE A 1 171 ? 18.366 9.983 -11.288 1.00 80.44 171 ILE A O 1
ATOM 1454 N N . SER A 1 172 ? 19.325 10.146 -9.259 1.00 63.00 172 SER A N 1
ATOM 1455 C CA . SER A 1 172 ? 20.142 11.314 -9.599 1.00 63.00 172 SER A CA 1
ATOM 1456 C C . SER A 1 172 ? 21.323 10.909 -10.497 1.00 63.00 172 SER A C 1
ATOM 1458 O O . SER A 1 172 ? 21.913 9.841 -10.334 1.00 63.00 172 SER A O 1
ATOM 1460 N N . LYS A 1 173 ? 21.733 11.754 -11.455 1.00 55.53 173 LYS A N 1
ATOM 1461 C CA . LYS A 1 173 ? 22.858 11.423 -12.359 1.00 55.53 173 LYS A CA 1
ATOM 1462 C C . LYS A 1 173 ? 24.165 11.107 -11.603 1.00 55.53 173 LYS A C 1
ATOM 1464 O O . LYS A 1 173 ? 24.960 10.318 -12.111 1.00 55.53 173 LYS A O 1
ATOM 1469 N N . SER A 1 174 ? 24.362 11.645 -10.395 1.00 46.22 174 SER A N 1
ATOM 1470 C CA . SER A 1 174 ? 25.508 11.342 -9.521 1.00 46.22 174 SER A CA 1
ATOM 1471 C C . SER A 1 174 ? 25.509 9.910 -8.976 1.00 46.22 174 SER A C 1
ATOM 1473 O O . SER A 1 174 ? 26.575 9.305 -8.894 1.00 46.22 174 SER A O 1
ATOM 1475 N N . ASP A 1 175 ? 24.342 9.329 -8.692 1.00 46.72 175 ASP A N 1
ATOM 1476 C CA . ASP A 1 175 ? 24.239 7.968 -8.141 1.00 46.72 175 ASP A CA 1
ATOM 1477 C C . ASP A 1 175 ? 24.395 6.885 -9.227 1.00 46.72 175 ASP A C 1
ATOM 1479 O O . ASP A 1 175 ? 24.802 5.756 -8.944 1.00 46.72 175 ASP A O 1
ATOM 1483 N N . SER A 1 176 ? 24.158 7.232 -10.502 1.00 43.88 176 SER A N 1
ATOM 1484 C CA . SER A 1 176 ? 24.356 6.323 -11.648 1.00 43.88 176 SER A CA 1
ATOM 1485 C C . SER A 1 176 ? 25.817 5.876 -11.828 1.00 43.88 176 SER A C 1
ATOM 1487 O O . SER A 1 176 ? 26.079 4.782 -12.328 1.00 43.88 176 SER A O 1
ATOM 1489 N N . LEU A 1 177 ? 26.778 6.689 -11.367 1.00 36.09 177 LEU A N 1
ATOM 1490 C CA . LEU A 1 177 ? 28.209 6.374 -11.425 1.00 36.09 177 LEU A CA 1
ATOM 1491 C C . LEU A 1 177 ? 28.632 5.360 -10.349 1.00 36.09 177 LEU A C 1
ATOM 1493 O O . LEU A 1 177 ? 29.565 4.593 -10.579 1.00 36.09 177 LEU A O 1
ATOM 1497 N N . LEU A 1 178 ? 27.919 5.299 -9.219 1.00 32.19 178 LEU A N 1
ATOM 1498 C CA . LEU A 1 178 ? 28.125 4.301 -8.159 1.00 32.19 178 LEU A CA 1
ATOM 1499 C C . LEU A 1 178 ? 27.431 2.966 -8.484 1.00 32.19 178 LEU A C 1
ATOM 1501 O O . LEU A 1 178 ? 27.954 1.897 -8.166 1.00 32.19 178 LEU A O 1
ATOM 1505 N N . GLY A 1 179 ? 26.301 3.007 -9.198 1.00 30.23 179 GLY A N 1
ATOM 1506 C CA . GLY A 1 179 ? 25.542 1.818 -9.611 1.00 30.23 179 GLY A CA 1
ATOM 1507 C C . GLY A 1 179 ? 26.252 0.899 -10.617 1.00 30.23 179 GLY A C 1
ATOM 1508 O O . GLY A 1 179 ? 25.886 -0.267 -10.726 1.00 30.23 179 GLY A O 1
ATOM 1509 N N . ASN A 1 180 ? 27.297 1.379 -11.301 1.00 30.08 180 ASN A N 1
ATOM 1510 C CA . ASN A 1 180 ? 28.112 0.566 -12.214 1.00 30.08 180 ASN A CA 1
ATOM 1511 C C . ASN A 1 180 ? 29.303 -0.143 -11.535 1.00 30.08 180 ASN A C 1
ATOM 1513 O O . ASN A 1 180 ? 30.036 -0.862 -12.215 1.00 30.08 180 ASN A O 1
ATOM 1517 N N . GLN A 1 181 ? 29.509 0.021 -10.219 1.00 29.67 181 GLN A N 1
ATOM 1518 C CA . GLN A 1 181 ? 30.589 -0.655 -9.476 1.00 29.67 181 GLN A CA 1
ATOM 1519 C C . GLN A 1 181 ? 30.121 -1.562 -8.332 1.00 29.67 181 GLN A C 1
ATOM 1521 O O . GLN A 1 181 ? 30.946 -2.219 -7.703 1.00 29.67 181 GLN A O 1
ATOM 1526 N N . ILE A 1 182 ? 28.816 -1.698 -8.108 1.00 26.38 182 ILE A N 1
ATOM 1527 C CA . ILE A 1 182 ? 28.282 -2.640 -7.121 1.00 26.38 182 ILE A CA 1
ATOM 1528 C C . ILE A 1 182 ? 27.758 -3.880 -7.858 1.00 26.38 182 ILE A C 1
ATOM 1530 O O . ILE A 1 182 ? 26.563 -4.031 -8.111 1.00 26.38 182 ILE A O 1
ATOM 1534 N N . LYS A 1 183 ? 28.682 -4.788 -8.207 1.00 34.56 183 LYS A N 1
ATOM 1535 C CA . LYS A 1 183 ? 28.360 -6.218 -8.302 1.00 34.56 183 LYS A CA 1
ATOM 1536 C C . LYS A 1 183 ? 28.109 -6.695 -6.872 1.00 34.56 183 LYS A C 1
ATOM 1538 O O . LYS A 1 183 ? 29.060 -6.930 -6.139 1.00 34.56 183 LYS A O 1
ATOM 1543 N N . VAL A 1 184 ? 26.847 -6.778 -6.473 1.00 28.94 184 VAL A N 1
ATOM 1544 C CA . VAL A 1 184 ? 26.438 -7.521 -5.277 1.00 28.94 184 VAL A CA 1
ATOM 1545 C C . VAL A 1 184 ? 25.725 -8.765 -5.778 1.00 28.94 184 VAL A C 1
ATOM 1547 O O . VAL A 1 184 ? 24.618 -8.675 -6.301 1.00 28.94 184 VAL A O 1
ATOM 1550 N N . ASP A 1 185 ? 26.482 -9.859 -5.722 1.00 31.80 185 ASP A N 1
ATOM 1551 C CA . ASP A 1 185 ? 26.098 -11.267 -5.637 1.00 31.80 185 ASP A CA 1
ATOM 1552 C C . ASP A 1 185 ? 24.699 -11.632 -6.157 1.00 31.80 185 ASP A C 1
ATOM 1554 O O . ASP A 1 185 ? 23.710 -11.663 -5.425 1.00 31.80 185 ASP A O 1
ATOM 1558 N N . GLU A 1 186 ? 24.652 -11.990 -7.443 1.00 31.36 186 GLU A N 1
ATOM 1559 C CA . GLU A 1 186 ? 23.693 -12.978 -7.936 1.00 31.36 186 GLU A CA 1
ATOM 1560 C C . GLU A 1 186 ? 24.038 -14.345 -7.314 1.00 31.36 186 GLU A C 1
ATOM 1562 O O . GLU A 1 186 ? 25.208 -14.717 -7.231 1.00 31.36 186 GLU A O 1
ATOM 1567 N N . GLU A 1 187 ? 23.004 -15.053 -6.860 1.00 30.23 187 GLU A N 1
ATOM 1568 C CA . GLU A 1 187 ? 22.970 -16.414 -6.309 1.00 30.23 187 GLU A CA 1
ATOM 1569 C C . GLU A 1 187 ? 24.218 -17.302 -6.494 1.00 30.23 187 GLU A C 1
ATOM 1571 O O . GLU A 1 187 ? 24.693 -17.569 -7.601 1.00 30.23 187 GLU A O 1
ATOM 1576 N N . ILE A 1 188 ? 24.638 -17.908 -5.377 1.00 34.06 188 ILE A N 1
ATOM 1577 C CA . ILE A 1 188 ? 25.494 -19.097 -5.328 1.00 34.06 188 ILE A CA 1
ATOM 1578 C C . ILE A 1 188 ? 24.760 -20.252 -6.030 1.00 34.06 188 ILE A C 1
ATOM 1580 O O . ILE A 1 188 ? 24.055 -21.044 -5.409 1.00 34.06 188 ILE A O 1
ATOM 1584 N N . ILE A 1 189 ? 24.948 -20.366 -7.341 1.00 29.75 189 ILE A N 1
ATOM 1585 C CA . ILE A 1 189 ? 24.738 -21.602 -8.093 1.00 29.75 189 ILE A CA 1
ATOM 1586 C C . ILE A 1 189 ? 26.133 -22.203 -8.309 1.00 29.75 189 ILE A C 1
ATOM 1588 O O . ILE A 1 189 ? 26.967 -21.550 -8.943 1.00 29.75 189 ILE A O 1
ATOM 1592 N N . PRO A 1 190 ? 26.441 -23.427 -7.835 1.00 32.50 190 PRO A N 1
ATOM 1593 C CA . PRO A 1 190 ? 27.720 -24.063 -8.114 1.00 32.50 190 PRO A CA 1
ATOM 1594 C C . PRO A 1 190 ? 27.706 -24.545 -9.565 1.00 32.50 190 PRO A C 1
ATOM 1596 O O . PRO A 1 190 ? 27.416 -25.700 -9.862 1.00 32.50 190 PRO A O 1
ATOM 1599 N N . SER A 1 191 ? 27.995 -23.633 -10.488 1.00 28.06 191 SER A N 1
ATOM 1600 C CA . SER A 1 191 ? 28.200 -23.956 -11.893 1.00 28.06 191 SER A CA 1
ATOM 1601 C C . SER A 1 191 ? 29.627 -23.587 -12.246 1.00 28.06 191 SER A C 1
ATOM 1603 O O . SER A 1 191 ? 29.937 -22.431 -12.526 1.00 28.06 191 SER A O 1
ATOM 1605 N N . ASN A 1 192 ? 30.496 -24.595 -12.267 1.00 31.16 192 ASN A N 1
ATOM 1606 C CA . ASN A 1 192 ? 31.688 -24.588 -13.100 1.00 31.16 192 ASN A CA 1
ATOM 1607 C C . ASN A 1 192 ? 31.259 -24.413 -14.563 1.00 31.16 192 ASN A C 1
ATOM 1609 O O . ASN A 1 192 ? 31.159 -25.375 -15.314 1.00 31.16 192 ASN A O 1
ATOM 1613 N N . VAL A 1 193 ? 30.982 -23.180 -14.966 1.00 29.92 193 VAL A N 1
ATOM 1614 C CA . VAL A 1 193 ? 31.016 -22.749 -16.355 1.00 29.92 193 VAL A CA 1
ATOM 1615 C C . VAL A 1 193 ? 31.629 -21.365 -16.317 1.00 29.92 193 VAL A C 1
ATOM 1617 O O . VAL A 1 193 ? 30.964 -20.371 -16.035 1.00 29.92 193 VAL A O 1
ATOM 1620 N N . ILE A 1 194 ? 32.934 -21.321 -16.573 1.00 27.00 194 ILE A N 1
ATOM 1621 C CA . ILE A 1 194 ? 33.647 -20.098 -16.918 1.00 27.00 194 ILE A CA 1
ATOM 1622 C C . ILE A 1 194 ? 32.925 -19.530 -18.146 1.00 27.00 194 ILE A C 1
ATOM 1624 O O . ILE A 1 194 ? 33.171 -19.948 -19.276 1.00 27.00 194 ILE A O 1
ATOM 1628 N N . LYS A 1 195 ? 31.984 -18.603 -17.936 1.00 29.36 195 LYS A N 1
ATOM 1629 C CA . LYS A 1 195 ? 31.533 -17.710 -18.998 1.00 29.36 195 LYS A CA 1
ATOM 1630 C C . LYS A 1 195 ? 32.716 -16.802 -19.282 1.00 29.36 195 LYS A C 1
ATOM 1632 O O . LYS A 1 195 ? 32.942 -15.825 -18.575 1.00 29.36 195 LYS A O 1
ATOM 1637 N N . LEU A 1 196 ? 33.485 -17.171 -20.302 1.00 25.64 196 LEU A N 1
ATOM 1638 C CA . LEU A 1 196 ? 34.352 -16.247 -21.011 1.00 25.64 196 LEU A CA 1
ATOM 1639 C C . LEU A 1 196 ? 33.476 -15.059 -21.418 1.00 25.64 196 LEU A C 1
ATOM 1641 O O . LEU A 1 196 ? 32.680 -15.150 -22.351 1.00 25.64 196 LEU A O 1
ATOM 1645 N N . SER A 1 197 ? 33.577 -13.959 -20.674 1.00 25.12 197 SER A N 1
ATOM 1646 C CA . SER A 1 197 ? 33.208 -12.649 -21.190 1.00 25.12 197 SER A CA 1
ATOM 1647 C C . SER A 1 197 ? 33.936 -12.504 -22.525 1.00 25.12 197 SER A C 1
ATOM 1649 O O . SER A 1 197 ? 35.163 -12.671 -22.527 1.00 25.12 197 SER A O 1
ATOM 1651 N N . PRO A 1 198 ? 33.241 -12.248 -23.649 1.00 27.23 198 PRO A N 1
ATOM 1652 C CA . PRO A 1 198 ? 33.933 -11.888 -24.868 1.00 27.23 198 PRO A CA 1
ATOM 1653 C C . PRO A 1 198 ? 34.756 -10.661 -24.502 1.00 27.23 198 PRO A C 1
ATOM 1655 O O . PRO A 1 198 ? 34.213 -9.633 -24.100 1.00 27.23 198 PRO A O 1
ATOM 1658 N N . ILE A 1 199 ? 36.075 -10.803 -24.536 1.00 28.06 199 ILE A N 1
ATOM 1659 C CA . ILE A 1 199 ? 36.958 -9.653 -24.541 1.00 28.06 199 ILE A CA 1
ATOM 1660 C C . ILE A 1 199 ? 36.565 -8.924 -25.824 1.00 28.06 199 ILE A C 1
ATOM 1662 O O . ILE A 1 199 ? 36.829 -9.426 -26.916 1.00 28.06 199 ILE A O 1
ATOM 1666 N N . GLU A 1 200 ? 35.846 -7.807 -25.700 1.00 30.92 200 GLU A N 1
ATOM 1667 C CA . GLU A 1 200 ? 35.667 -6.865 -26.799 1.00 30.92 200 GLU A CA 1
ATOM 1668 C C . GLU A 1 200 ? 37.071 -6.381 -27.160 1.00 30.92 200 GLU A C 1
ATOM 1670 O O . GLU A 1 200 ? 37.627 -5.467 -26.547 1.00 30.92 200 GLU A O 1
ATOM 1675 N N . PHE A 1 201 ? 37.694 -7.066 -28.118 1.00 28.64 201 PHE A N 1
ATOM 1676 C CA . PHE A 1 201 ? 38.872 -6.568 -28.794 1.00 28.64 201 PHE A CA 1
ATOM 1677 C C . PHE A 1 201 ? 38.432 -5.305 -29.531 1.00 28.64 201 PHE A C 1
ATOM 1679 O O . PHE A 1 201 ? 37.927 -5.368 -30.649 1.00 28.64 201 PHE A O 1
ATOM 1686 N N . ASN A 1 202 ? 38.608 -4.149 -28.889 1.00 34.34 202 ASN A N 1
ATOM 1687 C CA . ASN A 1 202 ? 38.668 -2.872 -29.583 1.00 34.34 202 ASN A CA 1
ATOM 1688 C C . ASN A 1 202 ? 39.904 -2.927 -30.484 1.00 34.34 202 ASN A C 1
ATOM 1690 O O . ASN A 1 202 ? 41.002 -2.542 -30.075 1.00 34.34 202 ASN A O 1
ATOM 1694 N N . LEU A 1 203 ? 39.740 -3.474 -31.690 1.00 33.50 203 LEU A N 1
ATOM 1695 C CA . LEU A 1 203 ? 40.728 -3.317 -32.740 1.00 33.50 203 LEU A CA 1
ATOM 1696 C C . LEU A 1 203 ? 40.919 -1.808 -32.964 1.00 33.50 203 LEU A C 1
ATOM 1698 O O . LEU A 1 203 ? 39.925 -1.089 -33.120 1.00 33.50 203 LEU A O 1
ATOM 1702 N N . PRO A 1 204 ? 42.161 -1.299 -32.974 1.00 35.72 204 PRO A N 1
ATOM 1703 C CA . PRO A 1 204 ? 42.431 0.076 -33.366 1.00 35.72 204 PRO A CA 1
ATOM 1704 C C . PRO A 1 204 ? 42.056 0.229 -34.850 1.00 35.72 204 PRO A C 1
ATOM 1706 O O . PRO A 1 204 ? 42.845 -0.088 -35.728 1.00 35.72 204 PRO A O 1
ATOM 1709 N N . GLY A 1 205 ? 40.815 0.636 -35.126 1.00 45.12 205 GLY A N 1
ATOM 1710 C CA . GLY A 1 205 ? 40.268 0.743 -36.486 1.00 45.12 205 GLY A CA 1
ATOM 1711 C C . GLY A 1 205 ? 38.764 0.471 -36.608 1.00 45.12 205 GLY A C 1
ATOM 1712 O O . GLY A 1 205 ? 38.152 0.902 -37.581 1.00 45.12 205 GLY A O 1
ATOM 1713 N N . SER A 1 206 ? 38.120 -0.174 -35.624 1.00 52.22 206 SER A N 1
ATOM 1714 C CA . SER A 1 206 ? 36.660 -0.348 -35.656 1.00 52.22 206 SER A CA 1
ATOM 1715 C C . SER A 1 206 ? 35.948 0.981 -35.379 1.00 52.22 206 SER A C 1
ATOM 1717 O O . SER A 1 206 ? 36.165 1.595 -34.330 1.00 52.22 206 SER A O 1
ATOM 1719 N N . PHE A 1 207 ? 35.103 1.424 -36.309 1.00 56.72 207 PHE A N 1
ATOM 1720 C CA . PHE A 1 207 ? 34.282 2.621 -36.184 1.00 56.72 207 PHE A CA 1
ATOM 1721 C C . PHE A 1 207 ? 33.466 2.582 -34.878 1.00 56.72 207 PHE A C 1
ATOM 1723 O O . PHE A 1 207 ? 32.725 1.636 -34.619 1.00 56.72 207 PHE A O 1
ATOM 1730 N N . ASN A 1 208 ? 33.637 3.599 -34.026 1.00 65.75 208 ASN A N 1
ATOM 1731 C CA . ASN A 1 208 ? 33.020 3.647 -32.703 1.00 65.75 208 ASN A CA 1
ATOM 1732 C C . ASN A 1 208 ? 32.070 4.846 -32.586 1.00 65.75 208 ASN A C 1
ATOM 1734 O O . ASN A 1 208 ? 32.491 5.952 -32.239 1.00 65.75 208 ASN A O 1
ATOM 1738 N N . GLU A 1 209 ? 30.780 4.594 -32.821 1.00 65.25 209 GLU A N 1
ATOM 1739 C CA . GLU A 1 209 ? 29.670 5.559 -32.712 1.00 65.25 209 GLU A CA 1
ATOM 1740 C C . GLU A 1 209 ? 29.655 6.311 -31.370 1.00 65.25 209 GLU A C 1
ATOM 1742 O O . GLU A 1 209 ? 29.286 7.486 -31.312 1.00 65.25 209 GLU A O 1
ATOM 1747 N N .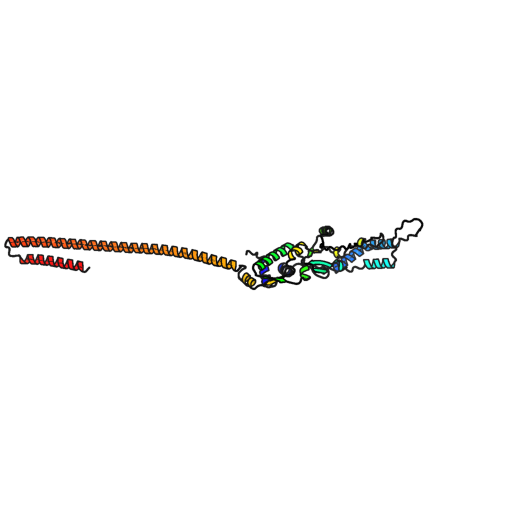 LYS A 1 210 ? 30.157 5.679 -30.298 1.00 67.00 210 LYS A N 1
ATOM 1748 C CA . LYS A 1 210 ? 30.215 6.245 -28.938 1.00 67.00 210 LYS A CA 1
ATOM 1749 C C . LYS A 1 210 ? 31.167 7.443 -28.810 1.00 67.00 210 LYS A C 1
ATOM 1751 O O . LYS A 1 210 ? 31.194 8.075 -27.759 1.00 67.00 210 LYS A O 1
ATOM 1756 N N . HIS A 1 211 ? 31.977 7.747 -29.831 1.00 70.56 211 HIS A N 1
ATOM 1757 C CA . HIS A 1 211 ? 32.776 8.980 -29.869 1.00 70.56 211 HIS A CA 1
ATOM 1758 C C . HIS A 1 211 ? 31.932 10.231 -30.125 1.00 70.56 211 HIS A C 1
ATOM 1760 O O . HIS A 1 211 ? 32.336 11.323 -29.727 1.00 70.56 211 HIS A O 1
ATOM 1766 N N . PHE A 1 212 ? 30.792 10.078 -30.798 1.00 73.50 212 PHE A N 1
ATOM 1767 C CA . PHE A 1 212 ? 29.943 11.193 -31.218 1.00 73.50 212 PHE A CA 1
ATOM 1768 C C . PHE A 1 212 ? 28.614 11.215 -30.468 1.00 73.50 212 PHE A C 1
ATOM 1770 O O . PHE A 1 212 ? 28.073 12.291 -30.231 1.00 73.50 212 PHE A O 1
ATOM 1777 N N . TYR A 1 213 ? 28.132 10.044 -30.048 1.00 77.50 213 TYR A N 1
ATOM 1778 C CA . TYR A 1 213 ? 26.825 9.874 -29.424 1.00 77.50 213 TYR A CA 1
ATOM 1779 C C . TYR A 1 213 ? 26.911 9.289 -28.022 1.00 77.50 213 TYR A C 1
ATOM 1781 O O . TYR A 1 213 ? 27.940 8.771 -27.576 1.00 77.50 213 TYR A O 1
ATOM 1789 N N . LYS A 1 214 ? 25.779 9.357 -27.323 1.00 79.88 214 LYS A N 1
ATOM 1790 C CA . LYS A 1 214 ? 25.575 8.666 -26.053 1.00 79.88 214 LYS A CA 1
ATOM 1791 C C . LYS A 1 214 ? 25.695 7.151 -26.209 1.00 79.88 214 LYS A C 1
ATOM 1793 O O . LYS A 1 214 ? 25.468 6.604 -27.284 1.00 79.88 214 LYS A O 1
ATOM 1798 N N . LYS A 1 215 ? 26.049 6.456 -25.121 1.00 75.44 215 LYS A N 1
ATOM 1799 C CA . LYS A 1 215 ? 26.225 4.990 -25.156 1.00 75.44 215 LYS A CA 1
ATOM 1800 C C . LYS A 1 215 ? 24.901 4.233 -25.226 1.00 75.44 215 LYS A C 1
ATOM 1802 O O . LYS A 1 215 ? 24.905 3.073 -25.624 1.00 75.44 215 LYS A O 1
ATOM 1807 N N . SER A 1 216 ? 23.817 4.868 -24.792 1.00 81.81 216 SER A N 1
ATOM 1808 C CA . SER A 1 216 ? 22.466 4.321 -24.778 1.00 81.81 216 SER A CA 1
ATOM 1809 C C . SER A 1 216 ? 21.451 5.435 -25.004 1.00 81.81 216 SER A C 1
ATOM 1811 O O . SER A 1 216 ? 21.650 6.563 -24.545 1.00 81.81 216 SER A O 1
ATOM 1813 N N . ASP A 1 217 ? 20.331 5.096 -25.638 1.00 84.44 217 ASP A N 1
ATOM 1814 C CA . ASP A 1 217 ? 19.242 6.028 -25.909 1.00 84.44 217 ASP A CA 1
ATOM 1815 C C . ASP A 1 217 ? 18.586 6.567 -24.622 1.00 84.44 217 ASP A C 1
ATOM 1817 O O . ASP A 1 217 ? 18.082 7.690 -24.608 1.00 84.44 217 ASP A O 1
ATOM 1821 N N . ILE A 1 218 ? 18.674 5.834 -23.501 1.00 82.25 218 ILE A N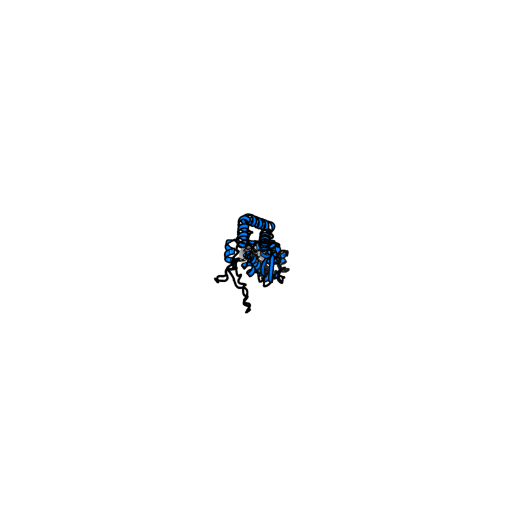 1
ATOM 1822 C CA . ILE A 1 218 ? 18.241 6.317 -22.175 1.00 82.25 218 ILE A CA 1
ATOM 1823 C C . ILE A 1 218 ? 18.999 7.583 -21.750 1.00 82.25 218 ILE A C 1
ATOM 1825 O O . ILE A 1 218 ? 18.450 8.421 -21.033 1.00 82.25 218 ILE A O 1
ATOM 1829 N N . GLU A 1 219 ? 20.262 7.744 -22.152 1.00 83.94 219 GLU A N 1
ATOM 1830 C CA . GLU A 1 219 ? 21.088 8.885 -21.735 1.00 83.94 219 GLU A CA 1
ATOM 1831 C C . GLU A 1 219 ? 20.638 10.212 -22.363 1.00 83.94 219 GLU A C 1
ATOM 1833 O O . GLU A 1 219 ? 21.028 11.278 -21.874 1.00 83.94 219 GLU A O 1
ATOM 1838 N N . TYR A 1 220 ? 19.806 10.163 -23.409 1.00 84.25 220 TYR A N 1
ATOM 1839 C CA . TYR A 1 220 ? 19.152 11.349 -23.956 1.00 84.25 220 TYR A CA 1
ATOM 1840 C C . TYR A 1 220 ? 18.070 11.894 -23.025 1.00 84.25 220 TYR A C 1
ATOM 1842 O O . TYR A 1 220 ? 17.687 13.058 -23.148 1.00 84.25 220 TYR A O 1
ATOM 1850 N N . GLU A 1 221 ? 17.612 11.125 -22.038 1.00 84.19 221 GLU A N 1
ATOM 1851 C CA . GLU A 1 221 ? 16.667 11.596 -21.037 1.00 84.19 221 GLU A CA 1
ATOM 1852 C C . GLU A 1 221 ? 17.340 12.152 -19.780 1.00 84.19 221 GLU A C 1
ATOM 1854 O O . GLU A 1 221 ? 18.426 11.761 -19.348 1.00 84.19 221 GLU A O 1
ATOM 1859 N N . ASN A 1 222 ? 16.674 13.139 -19.179 1.00 78.81 222 ASN A N 1
ATOM 1860 C CA . ASN A 1 222 ? 17.183 13.787 -17.970 1.00 78.81 222 ASN A CA 1
ATOM 1861 C C . ASN A 1 222 ? 16.931 12.945 -16.721 1.00 78.81 222 ASN A C 1
ATOM 1863 O O . ASN A 1 222 ? 17.665 13.075 -15.744 1.00 78.81 222 ASN A O 1
ATOM 1867 N N . VAL A 1 223 ? 15.907 12.094 -16.773 1.00 82.62 223 VAL A N 1
ATOM 1868 C CA . VAL A 1 223 ? 15.462 11.249 -15.671 1.00 82.62 223 VAL A CA 1
ATOM 1869 C C . VAL A 1 223 ? 15.882 9.815 -15.956 1.00 82.62 223 VAL A C 1
ATOM 1871 O O . VAL A 1 223 ? 15.472 9.226 -16.954 1.00 82.62 223 VAL A O 1
ATOM 1874 N N . GLN A 1 224 ? 16.675 9.232 -15.064 1.00 83.44 224 GLN A N 1
ATOM 1875 C CA . GLN A 1 224 ? 16.986 7.808 -15.104 1.00 83.44 224 GLN A CA 1
ATOM 1876 C C . GLN A 1 224 ? 16.155 7.072 -14.061 1.00 83.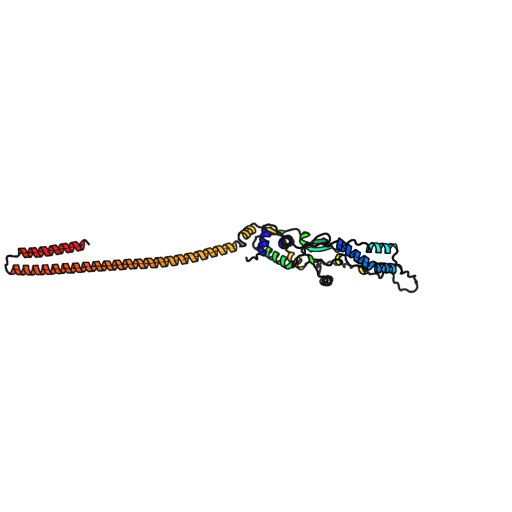44 224 GLN A C 1
ATOM 1878 O O . GLN A 1 224 ? 15.994 7.544 -12.937 1.00 83.44 224 GLN A O 1
ATOM 1883 N N . LEU A 1 225 ? 15.629 5.913 -14.449 1.00 85.56 225 LEU A N 1
ATOM 1884 C CA . LEU A 1 225 ? 14.856 5.061 -13.557 1.00 85.56 225 LEU A CA 1
ATOM 1885 C C . LEU A 1 225 ? 15.730 3.995 -12.899 1.00 85.56 225 LEU A C 1
ATOM 1887 O O . LEU A 1 225 ? 16.421 3.216 -13.577 1.00 85.56 225 LEU A O 1
ATOM 1891 N N . GLY A 1 226 ? 15.629 3.959 -11.577 1.00 85.12 226 GLY A N 1
ATOM 1892 C CA . GLY A 1 226 ? 16.142 2.934 -10.686 1.00 85.12 226 GLY A CA 1
ATOM 1893 C C . GLY A 1 226 ? 15.063 2.000 -10.199 1.00 85.12 226 GLY A C 1
ATOM 1894 O O . GLY A 1 226 ? 13.874 2.269 -10.349 1.00 85.12 226 GLY A O 1
ATOM 1895 N N . ILE A 1 227 ? 15.517 0.902 -9.609 1.00 86.44 227 ILE A N 1
ATOM 1896 C CA . ILE A 1 227 ? 14.666 -0.046 -8.905 1.00 86.44 227 ILE A CA 1
ATOM 1897 C C . ILE A 1 227 ? 14.936 0.136 -7.415 1.00 86.44 227 ILE A C 1
ATOM 1899 O O . ILE A 1 227 ? 16.088 0.052 -6.984 1.00 86.44 227 ILE A O 1
ATOM 1903 N N . ASP A 1 228 ? 13.881 0.370 -6.644 1.00 86.69 228 ASP A N 1
ATOM 1904 C CA . ASP A 1 228 ? 13.940 0.419 -5.189 1.00 86.69 228 ASP A CA 1
ATOM 1905 C C . ASP A 1 228 ? 14.051 -1.006 -4.627 1.00 86.69 228 ASP A C 1
ATOM 1907 O O . ASP A 1 228 ? 13.066 -1.732 -4.460 1.00 86.69 228 ASP A O 1
ATOM 1911 N N . LYS A 1 229 ? 15.298 -1.419 -4.380 1.00 84.94 229 LYS A N 1
ATOM 1912 C CA . LYS A 1 229 ? 15.629 -2.752 -3.867 1.00 84.94 229 LYS A CA 1
ATOM 1913 C C . LYS A 1 229 ? 15.180 -2.949 -2.419 1.00 84.94 229 LYS A C 1
ATOM 1915 O O . LYS A 1 229 ? 14.795 -4.057 -2.065 1.00 84.94 229 LYS A O 1
ATOM 1920 N N . GLU A 1 230 ? 15.215 -1.902 -1.599 1.00 85.62 230 GLU A N 1
ATOM 1921 C CA . GLU A 1 230 ? 14.849 -1.994 -0.181 1.00 85.62 230 GLU A CA 1
ATOM 1922 C C . GLU A 1 230 ? 13.356 -2.283 -0.039 1.00 85.62 230 GLU A C 1
ATOM 1924 O O . GLU A 1 230 ? 12.958 -3.209 0.671 1.00 85.62 230 GLU A O 1
ATOM 1929 N N . SER A 1 231 ? 12.532 -1.555 -0.798 1.00 88.81 231 SER A N 1
ATOM 1930 C CA . SER A 1 231 ? 11.094 -1.813 -0.870 1.00 88.81 231 SER A CA 1
ATOM 1931 C C . SER A 1 231 ? 10.791 -3.226 -1.373 1.00 88.81 231 SER A C 1
ATOM 1933 O O . SER A 1 231 ? 9.924 -3.892 -0.812 1.00 88.81 231 SER A O 1
ATOM 1935 N N . LEU A 1 232 ? 11.521 -3.715 -2.386 1.00 88.00 232 LEU A N 1
ATOM 1936 C CA . LEU A 1 232 ? 11.370 -5.082 -2.905 1.00 88.00 232 LEU A CA 1
ATOM 1937 C C . LEU A 1 232 ? 11.661 -6.159 -1.849 1.00 88.00 232 LEU A C 1
ATOM 1939 O O . LEU A 1 232 ? 10.919 -7.136 -1.760 1.00 88.00 232 LEU A O 1
ATOM 1943 N N . MET A 1 233 ? 12.707 -5.979 -1.040 1.00 87.12 233 MET A N 1
ATOM 1944 C CA . MET A 1 233 ? 13.058 -6.929 0.022 1.00 87.12 233 MET A CA 1
ATOM 1945 C C . MET A 1 233 ? 11.967 -7.010 1.093 1.00 87.12 233 MET A C 1
ATOM 1947 O O . MET A 1 233 ? 11.605 -8.096 1.537 1.00 87.12 233 MET A O 1
ATOM 1951 N N . VAL A 1 234 ? 11.398 -5.870 1.490 1.00 88.50 234 VAL A N 1
ATOM 1952 C CA . VAL A 1 234 ? 10.362 -5.831 2.535 1.00 88.50 234 VAL A CA 1
ATOM 1953 C C . VAL A 1 234 ? 9.062 -6.503 2.087 1.00 88.50 234 VAL A C 1
ATOM 1955 O O . VAL A 1 234 ? 8.391 -7.147 2.895 1.00 88.50 234 VAL A O 1
ATOM 1958 N N . VAL A 1 235 ? 8.703 -6.404 0.804 1.00 89.56 235 VAL A N 1
ATOM 1959 C CA . VAL A 1 235 ? 7.457 -6.998 0.287 1.00 89.56 235 VAL A CA 1
ATOM 1960 C C . VAL A 1 235 ? 7.552 -8.476 -0.044 1.00 89.56 235 VAL A C 1
ATOM 1962 O O . VAL A 1 235 ? 6.521 -9.083 -0.327 1.00 89.56 235 VAL A O 1
ATOM 1965 N N . GLU A 1 236 ? 8.746 -9.066 -0.051 1.00 87.06 236 GLU A N 1
ATOM 1966 C CA . GLU A 1 236 ? 8.988 -10.394 -0.626 1.00 87.06 236 GLU A CA 1
ATOM 1967 C C . GLU A 1 236 ? 8.031 -11.467 -0.076 1.00 87.06 236 GLU A C 1
ATOM 1969 O O . GLU A 1 236 ? 7.531 -12.317 -0.815 1.00 87.06 236 GLU A O 1
ATOM 1974 N N . SER A 1 237 ? 7.700 -11.381 1.216 1.00 88.31 237 SER A N 1
ATOM 1975 C CA . SER A 1 237 ? 6.813 -12.339 1.885 1.00 88.31 237 SER A CA 1
ATOM 1976 C C . SER A 1 237 ? 5.306 -12.103 1.679 1.00 88.31 237 SER A C 1
ATOM 1978 O O . SER A 1 237 ? 4.504 -12.965 2.060 1.00 88.31 237 SER A O 1
ATOM 1980 N N . HIS A 1 238 ? 4.905 -10.981 1.069 1.00 92.06 238 HIS A N 1
ATOM 1981 C CA . HIS A 1 238 ? 3.500 -10.580 0.871 1.00 92.06 238 HIS A CA 1
ATOM 1982 C C . HIS A 1 238 ? 3.138 -10.234 -0.578 1.00 92.06 238 HIS A C 1
ATOM 1984 O O . HIS A 1 238 ? 1.952 -10.159 -0.889 1.00 92.06 238 HIS A O 1
ATOM 1990 N N . ILE A 1 239 ? 4.109 -10.051 -1.475 1.00 93.12 239 ILE A N 1
ATOM 1991 C CA . ILE A 1 239 ? 3.870 -9.631 -2.866 1.00 93.12 239 ILE A CA 1
ATOM 1992 C C . ILE A 1 239 ? 3.058 -10.648 -3.681 1.00 93.12 239 ILE A C 1
ATOM 1994 O O . ILE A 1 239 ? 2.311 -10.277 -4.583 1.00 93.12 239 ILE A O 1
ATOM 1998 N N . ASP A 1 240 ? 3.149 -11.931 -3.330 1.00 93.75 240 ASP A N 1
ATOM 1999 C CA . ASP A 1 240 ? 2.370 -13.025 -3.914 1.00 93.75 240 ASP A CA 1
ATOM 2000 C C . ASP A 1 240 ? 1.096 -13.342 -3.116 1.00 93.75 240 ASP A C 1
ATOM 2002 O O . ASP A 1 240 ? 0.520 -14.424 -3.238 1.00 93.75 240 ASP A O 1
ATOM 2006 N N . LYS A 1 241 ? 0.651 -12.421 -2.260 1.00 95.31 241 LYS A N 1
ATOM 2007 C CA . LYS A 1 241 ? -0.553 -12.575 -1.446 1.00 95.31 241 LYS A CA 1
ATOM 2008 C C . LYS A 1 241 ? -1.549 -11.468 -1.755 1.00 95.31 241 LYS A C 1
ATOM 2010 O O . LYS A 1 241 ? -1.204 -10.369 -2.177 1.00 95.31 241 LYS A O 1
ATOM 2015 N N . LYS A 1 242 ? -2.818 -11.768 -1.509 1.00 96.25 242 LYS A N 1
ATOM 2016 C CA . LYS A 1 242 ? -3.907 -10.795 -1.492 1.00 96.25 242 LYS A CA 1
ATOM 2017 C C . LYS A 1 242 ? -4.736 -10.942 -0.224 1.00 96.25 242 LYS A C 1
ATOM 2019 O O . LYS A 1 242 ? -4.861 -12.034 0.331 1.00 96.25 242 LYS A O 1
ATOM 2024 N N . ILE A 1 243 ? -5.315 -9.834 0.200 1.00 96.69 243 ILE A N 1
ATOM 2025 C CA . ILE A 1 243 ? -6.209 -9.711 1.338 1.00 96.69 243 ILE A CA 1
ATOM 2026 C C . ILE A 1 243 ? -7.583 -10.255 0.955 1.00 96.69 243 ILE A C 1
ATOM 2028 O O . ILE A 1 243 ? -8.230 -9.785 0.017 1.00 96.69 243 ILE A O 1
ATOM 2032 N N . LEU A 1 244 ? -8.055 -11.219 1.734 1.00 95.62 244 LEU A N 1
ATOM 2033 C CA . LEU A 1 244 ? -9.445 -11.636 1.777 1.00 95.62 244 LEU A CA 1
ATOM 2034 C C . LEU A 1 244 ? -10.092 -11.074 3.044 1.00 95.62 244 LEU A C 1
ATOM 2036 O O . LEU A 1 244 ? -9.684 -11.389 4.161 1.00 95.62 244 LEU A O 1
ATOM 2040 N N . VAL A 1 245 ? -11.120 -10.250 2.863 1.00 94.19 245 VAL A N 1
ATOM 2041 C CA . VAL A 1 245 ? -11.877 -9.649 3.967 1.00 94.19 245 VAL A CA 1
ATOM 2042 C C . VAL A 1 245 ? -12.726 -10.707 4.667 1.00 94.19 245 VAL A C 1
ATOM 2044 O O . VAL A 1 245 ? -13.518 -11.389 4.013 1.00 94.19 245 VAL A O 1
ATOM 2047 N N . LEU A 1 246 ? -12.609 -10.802 5.994 1.00 92.06 246 LEU A N 1
ATOM 2048 C CA . LEU A 1 246 ? -13.480 -11.642 6.811 1.00 92.06 246 LEU A CA 1
ATOM 2049 C C . LEU A 1 246 ? -14.681 -10.852 7.353 1.00 92.06 246 LEU A C 1
ATOM 2051 O O . LEU A 1 246 ? -14.584 -9.638 7.549 1.00 92.06 246 LEU A O 1
ATOM 2055 N N . PRO A 1 247 ? -15.800 -11.527 7.685 1.00 88.75 247 PRO A N 1
ATOM 2056 C CA . PRO A 1 247 ? -16.947 -10.888 8.336 1.00 88.75 247 PRO A CA 1
ATOM 2057 C C . PRO A 1 247 ? -16.573 -10.130 9.617 1.00 88.75 247 PRO A C 1
ATOM 2059 O O . PRO A 1 247 ? -17.142 -9.077 9.896 1.00 88.75 247 PRO A O 1
ATOM 2062 N N . ASN A 1 248 ? -15.564 -10.615 10.349 1.00 87.31 248 ASN A N 1
ATOM 2063 C CA . ASN A 1 248 ? -15.076 -9.990 11.577 1.00 87.31 248 ASN A CA 1
ATOM 2064 C C . ASN A 1 248 ? -14.557 -8.560 11.359 1.00 87.31 248 ASN A C 1
ATOM 2066 O O . ASN A 1 248 ? -14.687 -7.725 12.255 1.00 87.31 248 ASN A O 1
ATOM 2070 N N . LEU A 1 249 ? -14.007 -8.245 10.177 1.00 90.06 249 LEU A N 1
ATOM 2071 C CA . LEU A 1 249 ? -13.589 -6.880 9.848 1.00 90.06 249 LEU A CA 1
ATOM 2072 C C . LEU A 1 249 ? -14.788 -5.935 9.757 1.00 90.06 249 LEU A C 1
ATOM 2074 O O . LEU A 1 249 ? -14.706 -4.795 10.206 1.00 90.06 249 LEU A O 1
ATOM 2078 N N . LEU A 1 250 ? -15.913 -6.414 9.217 1.00 89.31 250 LEU A N 1
ATOM 2079 C CA . LEU A 1 250 ? -17.136 -5.619 9.105 1.00 89.31 250 LEU A CA 1
ATOM 2080 C C . LEU A 1 250 ? -17.643 -5.231 10.495 1.00 89.31 250 LEU A C 1
ATOM 2082 O O . LEU A 1 250 ? -17.909 -4.056 10.748 1.00 89.31 250 LEU A O 1
ATOM 2086 N N . THR A 1 251 ? -17.708 -6.203 11.410 1.00 86.19 251 THR A N 1
ATOM 2087 C CA . THR A 1 251 ? -18.072 -5.947 12.808 1.00 86.19 251 THR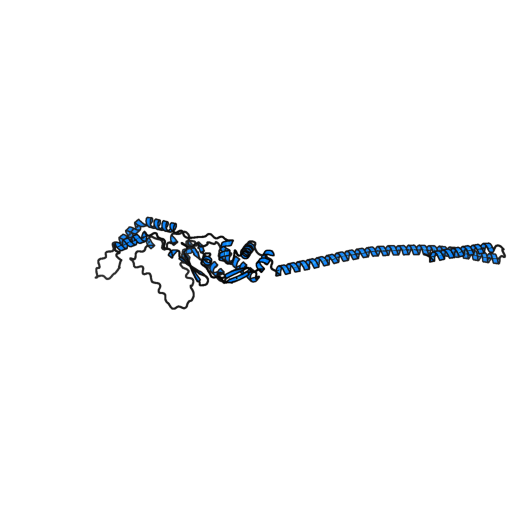 A CA 1
ATOM 2088 C C . THR A 1 251 ? -17.058 -5.036 13.487 1.00 86.19 251 THR A C 1
ATOM 2090 O O . THR A 1 251 ? -17.450 -4.072 14.128 1.00 86.19 251 THR A O 1
ATOM 2093 N N . PHE A 1 252 ? -15.758 -5.253 13.273 1.00 87.38 252 PHE A N 1
ATOM 2094 C CA . PHE A 1 252 ? -14.701 -4.425 13.854 1.00 87.38 252 PHE A CA 1
ATOM 2095 C C . PHE A 1 252 ? -14.825 -2.945 13.459 1.00 87.38 252 PHE A C 1
ATOM 2097 O O . PHE A 1 252 ? -14.687 -2.063 14.308 1.00 87.38 252 PHE A O 1
ATOM 2104 N N . VAL A 1 253 ? -15.151 -2.665 12.194 1.00 87.50 253 VAL A N 1
ATOM 2105 C CA . VAL A 1 253 ? -15.395 -1.302 11.701 1.00 87.50 253 VAL A CA 1
ATOM 2106 C C . VAL A 1 253 ? -16.677 -0.707 12.294 1.00 87.50 253 VAL A C 1
ATOM 2108 O O . VAL A 1 253 ? -16.645 0.409 12.817 1.00 87.50 253 VAL A O 1
ATOM 2111 N N . GLN A 1 254 ? -17.792 -1.451 12.296 1.00 86.25 254 GLN A N 1
ATOM 2112 C CA . GLN A 1 254 ? -19.050 -1.021 12.939 1.00 86.25 254 GLN A CA 1
ATOM 2113 C C . GLN A 1 254 ? -18.852 -0.684 14.423 1.00 86.25 254 GLN A C 1
ATOM 2115 O O . GLN A 1 254 ? -19.455 0.242 14.967 1.00 86.25 254 GLN A O 1
ATOM 2120 N N . ASP A 1 255 ? -17.934 -1.401 15.055 1.00 83.00 255 ASP A N 1
ATOM 2121 C CA . ASP A 1 255 ? -17.593 -1.300 16.462 1.00 83.00 255 ASP A CA 1
ATOM 2122 C C . ASP A 1 255 ? -16.572 -0.211 16.787 1.00 83.00 255 ASP A C 1
ATOM 2124 O O . ASP A 1 255 ? -16.036 -0.163 17.900 1.00 83.00 255 ASP A O 1
ATOM 2128 N N . LYS A 1 256 ? -16.329 0.695 15.833 1.00 83.62 256 LYS A N 1
ATOM 2129 C CA . LYS A 1 256 ? -15.363 1.790 15.948 1.00 83.62 256 LYS A CA 1
ATOM 2130 C C . LYS A 1 256 ? -13.967 1.274 16.291 1.00 83.62 256 LYS A C 1
ATOM 2132 O O . LYS A 1 256 ? -13.289 1.843 17.147 1.00 83.62 256 LYS A O 1
ATOM 2137 N N . TYR A 1 257 ? -13.549 0.213 15.604 1.00 83.94 257 TYR A N 1
ATOM 2138 C CA . TYR A 1 257 ? -12.200 -0.345 15.666 1.00 83.94 257 TYR A CA 1
ATOM 2139 C C . TYR A 1 257 ? -11.818 -0.920 17.037 1.00 83.94 257 TYR A C 1
ATOM 2141 O O . TYR A 1 257 ? -10.658 -0.868 17.448 1.00 83.94 257 TYR A O 1
ATOM 2149 N N . LYS A 1 258 ? -12.795 -1.478 17.760 1.00 74.88 258 LYS A N 1
ATOM 2150 C CA . LYS A 1 258 ? -12.572 -2.203 19.018 1.00 74.88 258 LYS A CA 1
ATOM 2151 C C . LYS A 1 258 ? -12.749 -3.694 18.799 1.00 74.88 258 LYS A C 1
ATOM 2153 O O . LYS A 1 258 ? -13.742 -4.121 18.215 1.00 74.88 258 LYS A O 1
ATOM 2158 N N . THR A 1 259 ? -11.806 -4.488 19.293 1.00 71.69 259 THR A N 1
ATOM 2159 C CA . THR A 1 259 ? -11.901 -5.950 19.212 1.00 71.69 259 THR A CA 1
ATOM 2160 C C . THR A 1 259 ? -12.965 -6.481 20.180 1.00 71.69 259 THR A C 1
ATOM 2162 O O . THR A 1 259 ? -13.351 -5.809 21.145 1.00 71.69 259 THR A O 1
ATOM 2165 N N . SER A 1 260 ? -13.450 -7.703 19.946 1.00 70.06 260 SER A N 1
ATOM 2166 C CA . SER A 1 260 ? -14.424 -8.362 20.832 1.00 70.06 260 SER A CA 1
ATOM 2167 C C . SER A 1 260 ? -13.913 -8.495 22.269 1.00 70.06 260 SER A C 1
ATOM 2169 O O . SER A 1 260 ? -14.676 -8.294 23.215 1.00 70.06 260 SER A O 1
ATOM 2171 N N . ASP A 1 261 ? -12.616 -8.748 22.439 1.00 67.62 261 ASP A N 1
ATOM 2172 C CA . ASP A 1 261 ? -11.984 -8.857 23.756 1.00 67.62 261 ASP A CA 1
ATOM 2173 C C . ASP A 1 261 ? -11.925 -7.505 24.472 1.00 67.62 261 ASP A C 1
ATOM 2175 O O . ASP A 1 261 ? -12.259 -7.406 25.654 1.00 67.62 261 ASP A O 1
ATOM 2179 N N . GLU A 1 262 ? -11.597 -6.430 23.750 1.00 72.38 262 GLU A N 1
ATOM 2180 C CA . GLU A 1 262 ? -11.612 -5.074 24.305 1.00 72.38 262 GLU A CA 1
ATOM 2181 C C . GLU A 1 262 ? -13.022 -4.658 24.713 1.00 72.38 262 GLU A C 1
ATOM 2183 O O . GLU A 1 262 ? -13.223 -4.083 25.784 1.00 72.38 262 GLU A O 1
ATOM 2188 N N . LYS A 1 263 ? -14.029 -4.991 23.901 1.00 67.44 263 LYS A N 1
ATOM 2189 C CA . LYS A 1 263 ? -15.431 -4.781 24.269 1.00 67.44 263 LYS A CA 1
ATOM 2190 C C . LYS A 1 263 ? -15.811 -5.537 25.527 1.00 67.44 263 LYS A C 1
ATOM 2192 O O . LYS A 1 263 ? -16.454 -4.948 26.396 1.00 67.44 263 LYS A O 1
ATOM 2197 N N . LYS A 1 264 ? -15.434 -6.815 25.624 1.00 73.69 264 LYS A N 1
ATOM 2198 C CA . LYS A 1 264 ? -15.717 -7.643 26.796 1.00 73.69 264 LYS A CA 1
ATOM 2199 C C . LYS A 1 264 ? -15.104 -7.005 28.039 1.00 73.69 264 LYS A C 1
ATOM 2201 O O . LYS A 1 264 ? -15.847 -6.699 28.968 1.00 73.69 264 LYS A O 1
ATOM 2206 N N . TYR A 1 265 ? -13.827 -6.634 27.979 1.00 74.31 265 TYR A N 1
ATOM 2207 C CA . TYR A 1 265 ? -13.133 -5.917 29.046 1.00 74.31 265 TYR A CA 1
ATOM 2208 C C . TYR A 1 265 ? -13.820 -4.593 29.433 1.00 74.31 265 TYR A C 1
ATOM 2210 O O . TYR A 1 265 ? -14.089 -4.347 30.608 1.00 74.31 265 TYR A O 1
ATOM 2218 N N . PHE A 1 266 ? -14.180 -3.739 28.467 1.00 68.94 266 PHE A N 1
ATOM 2219 C CA . PHE A 1 266 ? -14.879 -2.481 28.758 1.00 68.94 266 PHE A CA 1
ATOM 2220 C C . PHE A 1 266 ? -16.287 -2.703 29.324 1.00 68.94 266 PHE A C 1
ATOM 2222 O O . PHE A 1 266 ? -16.735 -1.928 30.170 1.00 68.94 266 PHE A O 1
ATOM 2229 N N . SER A 1 267 ? -16.994 -3.737 28.868 1.00 70.88 267 SER A N 1
ATOM 2230 C CA . SER A 1 267 ? -18.323 -4.088 29.371 1.00 70.88 267 SER A CA 1
ATOM 2231 C C . SER A 1 267 ? -18.259 -4.609 30.807 1.00 70.88 267 SER A C 1
ATOM 2233 O O . SER A 1 267 ? -19.052 -4.183 31.644 1.00 70.88 267 SER A O 1
ATOM 2235 N N . GLU A 1 268 ? -17.268 -5.445 31.119 1.00 75.50 268 GLU A N 1
ATOM 2236 C CA . GLU A 1 268 ? -17.003 -5.958 32.461 1.00 75.50 268 GLU A CA 1
ATOM 2237 C C . GLU A 1 268 ? -16.586 -4.823 33.393 1.00 75.50 268 GLU A C 1
ATOM 2239 O O . GLU A 1 268 ? -17.147 -4.689 34.476 1.00 75.50 268 GLU A O 1
ATOM 2244 N N . LYS A 1 269 ? -15.716 -3.916 32.935 1.00 75.31 269 LYS A N 1
ATOM 2245 C CA . LYS A 1 269 ? -15.338 -2.714 33.686 1.00 75.31 269 LYS A CA 1
ATOM 2246 C C . LYS A 1 269 ? -16.536 -1.801 33.963 1.00 75.31 269 LYS A C 1
ATOM 2248 O O . LYS A 1 269 ? -16.677 -1.302 35.075 1.00 75.31 269 LYS A O 1
ATOM 2253 N N . LYS A 1 270 ? -17.434 -1.599 32.990 1.00 74.62 270 LYS A N 1
ATOM 2254 C CA . LYS A 1 270 ? -18.682 -0.842 33.203 1.00 74.62 270 LYS A CA 1
ATOM 2255 C C . LYS A 1 270 ? -19.600 -1.528 34.213 1.00 74.62 270 LYS A C 1
ATOM 2257 O O . LYS A 1 270 ? -20.137 -0.843 35.077 1.00 74.62 270 LYS A O 1
ATOM 2262 N N . ARG A 1 271 ? -19.759 -2.854 34.133 1.00 76.94 271 ARG A N 1
ATOM 2263 C CA . ARG A 1 271 ? -20.547 -3.639 35.100 1.00 76.94 271 ARG A CA 1
ATOM 2264 C C . ARG A 1 271 ? -19.948 -3.569 36.503 1.00 76.94 271 ARG A C 1
ATOM 2266 O O . ARG A 1 271 ? -20.691 -3.351 37.450 1.00 76.94 271 ARG A O 1
ATOM 2273 N N . ALA A 1 272 ? -18.627 -3.680 36.631 1.00 77.69 272 ALA A N 1
ATOM 2274 C CA . ALA A 1 272 ? -17.921 -3.550 37.902 1.00 77.69 272 ALA A CA 1
ATOM 2275 C C . ALA A 1 272 ? -18.098 -2.147 38.500 1.00 77.69 272 ALA A C 1
ATOM 2277 O O . ALA A 1 272 ? -18.491 -2.018 39.654 1.00 77.69 272 ALA A O 1
ATOM 2278 N N . ASN A 1 273 ? -17.913 -1.094 37.699 1.00 78.69 273 ASN A N 1
ATOM 2279 C CA . ASN A 1 273 ? -18.134 0.283 38.146 1.00 78.69 273 ASN A CA 1
ATOM 2280 C C . ASN A 1 273 ? -19.594 0.533 38.549 1.00 78.69 273 ASN A C 1
ATOM 2282 O O . ASN A 1 273 ? -19.847 1.205 39.545 1.00 78.69 273 ASN A O 1
ATOM 2286 N N . PHE A 1 274 ? -20.553 -0.024 37.806 1.00 84.88 274 PHE A N 1
ATOM 2287 C CA . PHE A 1 274 ? -21.970 0.052 38.152 1.00 84.88 274 PHE A CA 1
ATOM 2288 C C . PHE A 1 274 ? -22.264 -0.676 39.470 1.00 84.88 274 PHE A C 1
ATOM 2290 O O . PHE A 1 274 ? -22.930 -0.116 40.335 1.00 84.88 274 PHE A O 1
ATOM 2297 N N . ALA A 1 275 ? -21.722 -1.879 39.671 1.00 81.50 275 ALA A N 1
ATOM 2298 C CA . ALA A 1 275 ? -21.874 -2.632 40.914 1.00 81.50 275 ALA A CA 1
ATOM 2299 C C . ALA A 1 275 ? -21.292 -1.874 42.120 1.00 81.50 275 ALA A C 1
ATOM 2301 O O . ALA A 1 275 ? -21.964 -1.739 43.142 1.00 81.50 275 ALA A O 1
ATOM 2302 N N . ILE A 1 276 ? -20.090 -1.303 41.974 1.00 82.62 276 ILE A N 1
ATOM 2303 C CA . ILE A 1 276 ? -19.467 -0.450 42.995 1.00 82.62 276 ILE A CA 1
ATOM 2304 C C . ILE A 1 276 ? -20.374 0.748 43.297 1.00 82.62 276 ILE A C 1
ATOM 2306 O O . ILE A 1 276 ? -20.730 0.960 44.454 1.00 82.62 276 ILE A O 1
ATOM 2310 N N . GLY A 1 277 ? -20.831 1.478 42.276 1.00 81.56 277 GLY A N 1
ATOM 2311 C CA . GLY A 1 277 ? -21.741 2.611 42.466 1.00 81.56 277 GLY A CA 1
ATOM 2312 C C . GLY A 1 277 ? -23.043 2.226 43.177 1.00 81.56 277 GLY A C 1
ATOM 2313 O O . GLY A 1 277 ? -23.477 2.923 44.091 1.00 81.56 277 GLY A O 1
ATOM 2314 N N . THR A 1 278 ? -23.628 1.081 42.822 1.00 82.38 278 THR A N 1
ATOM 2315 C CA . THR A 1 278 ? -24.873 0.587 43.431 1.00 82.38 278 THR A CA 1
ATOM 2316 C C . THR A 1 278 ? -24.665 0.207 44.899 1.00 82.38 278 THR A C 1
ATOM 2318 O O . THR A 1 278 ? -25.495 0.543 45.738 1.00 82.38 278 THR A O 1
ATOM 2321 N N . SER A 1 279 ? -23.537 -0.427 45.241 1.00 75.19 279 SER A N 1
ATOM 2322 C CA . SER A 1 279 ? -23.204 -0.764 46.633 1.00 75.19 279 SER A CA 1
ATOM 2323 C C . SER A 1 279 ? -23.030 0.477 47.515 1.00 75.19 279 SER A C 1
ATOM 2325 O O . SER A 1 279 ? -23.560 0.517 48.624 1.00 75.19 279 SER A O 1
ATOM 2327 N N . ILE A 1 280 ? -22.376 1.522 46.997 1.00 85.75 280 ILE A N 1
ATOM 2328 C CA . ILE A 1 280 ? -22.212 2.803 47.698 1.00 85.75 280 ILE A CA 1
ATOM 2329 C C . ILE A 1 280 ? -23.574 3.470 47.904 1.00 85.75 280 ILE A C 1
ATOM 2331 O O . ILE A 1 280 ? -23.875 3.931 49.002 1.00 85.75 280 ILE A O 1
ATOM 2335 N N . LEU A 1 281 ? -24.424 3.479 46.876 1.00 86.94 281 LEU A N 1
ATOM 2336 C CA . LEU A 1 281 ? -25.761 4.063 46.958 1.00 86.94 281 LEU A CA 1
ATOM 2337 C C . LEU A 1 281 ? -26.637 3.342 47.996 1.00 86.94 281 LEU A C 1
ATOM 2339 O O . LEU A 1 281 ? -27.259 3.997 48.829 1.00 86.94 281 LEU A O 1
ATOM 2343 N N . ILE A 1 282 ? -26.639 2.005 47.993 1.00 85.44 282 ILE A N 1
ATOM 2344 C CA . ILE A 1 282 ? -27.365 1.199 48.986 1.00 85.44 282 ILE A CA 1
ATOM 2345 C C . ILE A 1 282 ? -26.833 1.476 50.394 1.00 85.44 282 ILE A C 1
ATOM 2347 O O . ILE A 1 282 ? -27.634 1.626 51.315 1.00 85.44 282 ILE A O 1
ATOM 2351 N N . ALA A 1 283 ? -25.515 1.593 50.576 1.00 81.06 283 ALA A N 1
ATOM 2352 C CA . ALA A 1 283 ? -24.924 1.911 51.873 1.00 81.06 283 ALA A CA 1
ATOM 2353 C C . ALA A 1 283 ? -25.357 3.297 52.382 1.00 81.06 283 ALA A C 1
ATOM 2355 O O . ALA A 1 283 ? -25.757 3.425 53.537 1.00 81.06 283 ALA A O 1
ATOM 2356 N N . ILE A 1 284 ? -25.356 4.318 51.516 1.00 84.88 284 ILE A N 1
ATOM 2357 C CA . ILE A 1 284 ? -25.803 5.677 51.863 1.00 84.88 284 ILE A CA 1
ATOM 2358 C C . ILE A 1 284 ? -27.291 5.684 52.233 1.00 84.88 284 ILE A C 1
ATOM 2360 O O . ILE A 1 284 ? -27.667 6.251 53.258 1.00 84.88 284 ILE A O 1
ATOM 2364 N N . ILE A 1 285 ? -28.138 5.025 51.436 1.00 83.94 285 ILE A N 1
ATOM 2365 C CA . ILE A 1 285 ? -29.581 4.932 51.701 1.00 83.94 285 ILE A CA 1
ATOM 2366 C C . ILE A 1 285 ? -29.841 4.175 53.008 1.00 83.94 285 ILE A C 1
ATOM 2368 O O . ILE A 1 285 ? -30.648 4.619 53.820 1.00 83.94 285 ILE A O 1
ATOM 2372 N N . SER A 1 286 ? -29.130 3.073 53.248 1.00 80.62 286 SER A N 1
ATOM 2373 C CA . SER A 1 286 ? -29.263 2.279 54.477 1.00 80.62 286 SER A CA 1
ATOM 2374 C C . SER A 1 286 ? -28.840 3.075 55.710 1.00 80.62 286 SER A C 1
ATOM 2376 O O . SER A 1 286 ? -29.501 3.003 56.746 1.00 80.62 286 SER A O 1
ATOM 2378 N N . PHE A 1 287 ? -27.778 3.876 55.596 1.00 81.38 287 PHE A N 1
ATOM 2379 C CA . PHE A 1 287 ? -27.328 4.758 56.668 1.00 81.38 287 PHE A CA 1
ATOM 2380 C C . PHE A 1 287 ? -28.355 5.864 56.948 1.00 81.38 287 PHE A C 1
ATOM 2382 O O . PHE A 1 287 ? -28.707 6.102 58.102 1.00 81.38 287 PHE A O 1
ATOM 2389 N N . GLY A 1 288 ? -28.902 6.480 55.894 1.00 79.62 288 GLY A N 1
ATOM 2390 C CA . GLY A 1 288 ? -29.955 7.490 56.004 1.00 79.62 288 GLY A CA 1
ATOM 2391 C C . GLY A 1 288 ? -31.245 6.949 56.631 1.00 79.62 288 GLY A C 1
ATOM 2392 O O . GLY A 1 288 ? -31.787 7.570 57.542 1.00 79.62 288 GLY A O 1
ATOM 2393 N N . LEU A 1 289 ? -31.703 5.767 56.204 1.00 78.75 289 LEU A N 1
ATOM 2394 C CA . LEU A 1 289 ? -32.868 5.086 56.781 1.00 78.75 289 LEU A CA 1
ATOM 2395 C C . LEU A 1 289 ? -32.639 4.700 58.244 1.00 78.75 289 LEU A C 1
ATOM 2397 O O . LEU A 1 289 ? -33.513 4.934 59.073 1.00 78.75 289 LEU A O 1
ATOM 2401 N N . SER A 1 290 ? -31.464 4.161 58.579 1.00 77.75 290 SER A N 1
ATOM 2402 C CA . SER A 1 290 ? -31.123 3.818 59.966 1.00 77.75 290 SER A CA 1
ATOM 2403 C C . SER A 1 290 ? -31.130 5.054 60.864 1.00 77.75 290 SER A C 1
ATOM 2405 O O . SER A 1 290 ? -31.666 5.010 61.967 1.00 77.75 290 SER A O 1
ATOM 2407 N N . TYR A 1 291 ? -30.592 6.178 60.381 1.00 80.38 291 TYR A N 1
ATOM 2408 C CA . TYR A 1 291 ? -30.619 7.440 61.114 1.00 80.38 291 TYR A CA 1
ATOM 2409 C C . TYR A 1 291 ? -32.048 7.969 61.294 1.00 80.38 291 TYR A C 1
ATOM 2411 O O . TYR A 1 291 ? -32.429 8.356 62.396 1.00 80.38 291 TYR A O 1
ATOM 2419 N N . TYR A 1 292 ? -32.860 7.940 60.235 1.00 80.44 292 TYR A N 1
ATOM 2420 C CA . TYR A 1 292 ? -34.256 8.370 60.287 1.00 80.44 292 TYR A CA 1
ATOM 2421 C C . TYR A 1 292 ? -35.081 7.539 61.282 1.00 80.44 292 TYR A C 1
ATOM 2423 O O . TYR A 1 292 ? -35.743 8.105 62.149 1.00 80.44 292 TYR A O 1
ATOM 2431 N N . LEU A 1 293 ? -34.975 6.207 61.218 1.00 75.88 293 LEU A N 1
ATOM 2432 C CA . LEU A 1 293 ? -35.659 5.297 62.141 1.00 75.88 293 LEU A CA 1
ATOM 2433 C C . LEU A 1 293 ? -35.167 5.461 63.584 1.00 75.88 293 LEU A C 1
ATOM 2435 O O . LEU A 1 293 ? -35.967 5.403 64.515 1.00 75.88 293 LEU A O 1
ATOM 2439 N N . ALA A 1 294 ? -33.870 5.713 63.790 1.00 72.69 294 ALA A N 1
ATOM 2440 C CA . ALA A 1 294 ? -33.340 6.005 65.118 1.00 72.69 294 ALA A CA 1
ATOM 2441 C C . ALA A 1 294 ? -33.956 7.293 65.691 1.00 72.69 294 ALA A C 1
ATOM 2443 O O . ALA A 1 294 ? -34.428 7.290 66.827 1.00 72.69 294 ALA A O 1
ATOM 2444 N N . VAL A 1 295 ? -34.031 8.372 64.904 1.00 74.62 295 VAL A N 1
ATOM 2445 C CA . VAL A 1 295 ? -34.663 9.632 65.332 1.00 74.62 295 VAL A CA 1
ATOM 2446 C C . VAL A 1 295 ? -36.147 9.434 65.644 1.00 74.62 295 VAL A C 1
ATOM 2448 O O . VAL A 1 295 ? -36.613 9.904 66.683 1.00 74.62 295 VAL A O 1
ATOM 2451 N N . ASP A 1 296 ? -36.877 8.707 64.804 1.00 74.62 296 ASP A N 1
ATOM 2452 C CA . ASP A 1 296 ? -38.300 8.443 65.024 1.00 74.62 296 ASP A CA 1
ATOM 2453 C C . ASP A 1 296 ? -38.538 7.612 66.296 1.00 74.62 296 ASP A C 1
ATOM 2455 O O . ASP A 1 296 ? -39.336 7.985 67.157 1.00 74.62 296 ASP A O 1
ATOM 2459 N N . SER A 1 297 ? -37.722 6.573 66.513 1.00 70.44 297 SER A N 1
ATOM 2460 C CA . SER A 1 297 ? -37.774 5.774 67.741 1.00 70.44 297 SER A CA 1
ATOM 2461 C C . SER A 1 297 ? -37.518 6.620 68.995 1.00 70.44 297 SER A C 1
ATOM 2463 O O . SER A 1 297 ? -38.210 6.464 69.999 1.00 70.44 297 SER A O 1
ATOM 2465 N N . THR A 1 298 ? -36.583 7.579 68.951 1.00 74.12 298 THR A N 1
ATOM 2466 C CA . THR A 1 298 ? -36.325 8.458 70.104 1.00 74.12 298 THR A CA 1
ATOM 2467 C C . THR A 1 298 ? -37.482 9.406 70.408 1.00 74.12 298 THR A C 1
ATOM 2469 O O . THR A 1 298 ? -37.667 9.765 71.571 1.00 74.12 298 THR A O 1
ATOM 2472 N N . ARG A 1 299 ? -38.272 9.810 69.402 1.00 73.19 299 ARG A N 1
ATOM 2473 C CA . ARG A 1 299 ? -39.489 10.606 69.621 1.00 73.19 299 ARG A CA 1
ATOM 2474 C C . ARG A 1 299 ? -40.566 9.770 70.294 1.00 73.19 299 ARG A C 1
ATOM 2476 O O . ARG A 1 299 ? -41.077 10.197 71.323 1.00 73.19 299 ARG A O 1
ATOM 2483 N N . PHE A 1 300 ? -40.804 8.562 69.784 1.00 74.56 300 PHE A N 1
ATOM 2484 C CA . PHE A 1 300 ? -41.745 7.613 70.377 1.00 74.56 300 PHE A CA 1
ATOM 2485 C C . PHE A 1 300 ? -41.423 7.330 71.853 1.00 74.56 300 PHE A C 1
ATOM 2487 O O . PHE A 1 300 ? -42.293 7.430 72.714 1.00 74.56 300 PHE A O 1
ATOM 2494 N N . TRP A 1 301 ? -40.154 7.052 72.177 1.00 71.38 301 TRP A N 1
ATOM 2495 C CA . TRP A 1 301 ? -39.744 6.802 73.563 1.00 71.38 301 TRP A CA 1
ATOM 2496 C C . TRP A 1 301 ? -39.902 8.026 74.474 1.00 71.38 301 TRP A C 1
ATOM 2498 O O . TRP A 1 301 ? -40.271 7.866 75.634 1.00 71.38 301 TRP A O 1
ATOM 2508 N N . LYS A 1 302 ? -39.658 9.244 73.971 1.00 78.31 302 LYS A N 1
ATOM 2509 C CA . LYS A 1 302 ? -39.864 10.479 74.748 1.00 78.31 302 LYS A CA 1
ATOM 2510 C C . LYS A 1 302 ? -41.336 10.740 75.052 1.00 78.31 302 LYS A C 1
ATOM 2512 O O . LYS A 1 302 ? -41.654 11.101 76.179 1.00 78.31 302 LYS A O 1
ATOM 2517 N N . GLU A 1 303 ? -42.206 10.552 74.067 1.00 78.81 303 GLU A N 1
ATOM 2518 C CA . GLU A 1 303 ? -43.652 10.727 74.224 1.00 78.81 303 GLU A CA 1
ATOM 2519 C C . GLU A 1 303 ? -44.226 9.701 75.208 1.00 78.81 303 GLU A C 1
ATOM 2521 O O . GLU A 1 303 ? -44.966 10.049 76.125 1.00 78.81 303 GLU A O 1
ATOM 2526 N N . ASN A 1 304 ? -43.788 8.445 75.103 1.00 75.31 304 ASN A N 1
ATOM 2527 C CA . ASN A 1 304 ? -44.238 7.389 76.002 1.00 75.31 304 ASN A CA 1
ATOM 2528 C C . ASN A 1 304 ? -43.754 7.606 77.451 1.00 75.31 304 ASN A C 1
ATOM 2530 O O . ASN A 1 304 ? -44.497 7.382 78.404 1.00 75.31 304 ASN A O 1
ATOM 2534 N N . GLU A 1 305 ? -42.525 8.094 77.636 1.00 79.38 305 GLU A N 1
ATOM 2535 C CA . GLU A 1 305 ? -42.004 8.450 78.961 1.00 79.38 305 GLU A CA 1
ATOM 2536 C C . GLU A 1 305 ? -42.760 9.636 79.583 1.00 79.38 305 GLU A C 1
ATOM 2538 O O . GLU A 1 305 ? -42.992 9.658 80.793 1.00 79.38 305 GLU A O 1
ATOM 2543 N N . GLN A 1 306 ? -43.183 10.609 78.772 1.00 84.25 306 GLN A N 1
ATOM 2544 C CA . GLN A 1 306 ? -44.002 11.724 79.242 1.00 84.25 306 GLN A CA 1
ATOM 2545 C C . GLN A 1 306 ? -45.392 11.250 79.690 1.00 84.25 306 GLN A C 1
ATOM 2547 O O . GLN A 1 306 ? -45.798 11.558 80.810 1.00 84.25 306 GLN A O 1
ATOM 2552 N N . ASN A 1 307 ? -46.059 10.414 78.890 1.00 78.81 307 ASN A N 1
ATOM 2553 C CA . ASN A 1 307 ? -47.364 9.844 79.241 1.00 78.81 307 ASN A CA 1
ATOM 2554 C C . ASN A 1 307 ? -47.305 9.037 80.548 1.00 78.81 307 ASN A C 1
ATOM 2556 O O . ASN A 1 307 ? -48.189 9.154 81.394 1.00 78.81 307 ASN A O 1
ATOM 2560 N N . ARG A 1 308 ? -46.231 8.265 80.765 1.00 76.38 308 ARG A N 1
ATOM 2561 C CA . ARG A 1 308 ? -46.029 7.525 82.023 1.00 76.38 308 ARG A CA 1
ATOM 2562 C C . ARG A 1 308 ? -45.878 8.444 83.233 1.00 76.38 308 ARG A C 1
ATOM 2564 O O . ARG A 1 308 ? -46.396 8.127 84.303 1.00 76.38 308 ARG A O 1
ATOM 2571 N N . LYS A 1 309 ? -45.175 9.571 83.088 1.00 83.38 309 LYS A N 1
ATOM 2572 C CA . LYS A 1 309 ? -45.036 10.561 84.168 1.00 83.38 309 LYS A CA 1
ATOM 2573 C C . LYS A 1 309 ? -46.360 11.245 84.483 1.00 83.38 309 LYS A C 1
ATOM 2575 O O . LYS A 1 309 ? -46.679 11.415 85.658 1.00 83.38 309 LYS A O 1
ATOM 2580 N N . GLU A 1 310 ? -47.134 11.599 83.463 1.00 81.44 310 GLU A N 1
ATOM 2581 C CA . GLU A 1 310 ? -48.463 12.194 83.634 1.00 81.44 310 GLU A CA 1
ATOM 2582 C C . GLU A 1 310 ? -49.414 11.219 84.342 1.00 81.44 310 GLU A C 1
ATOM 2584 O O . GLU A 1 310 ? -50.002 11.581 85.361 1.00 81.44 310 GLU A O 1
ATOM 2589 N N . GLN A 1 311 ? -49.467 9.955 83.907 1.00 79.31 311 GLN A N 1
ATOM 2590 C CA . GLN A 1 311 ? -50.247 8.908 84.578 1.00 79.31 311 GLN A CA 1
ATOM 2591 C C . GLN A 1 311 ? -49.819 8.700 86.035 1.00 79.31 311 GLN A C 1
ATOM 2593 O O . GLN A 1 311 ? -50.667 8.647 86.922 1.00 79.31 311 GLN A O 1
ATOM 2598 N N . SER A 1 312 ? -48.512 8.637 86.310 1.00 77.88 312 SER A N 1
ATOM 2599 C CA . SER A 1 312 ? -48.011 8.497 87.683 1.00 77.88 312 SER A CA 1
ATOM 2600 C C . SER A 1 312 ? -48.364 9.699 88.561 1.00 77.88 312 SER A C 1
ATOM 2602 O O . SER A 1 312 ? -48.612 9.522 89.749 1.00 77.88 312 SER A O 1
ATOM 2604 N N . THR A 1 313 ? -48.383 10.909 88.001 1.00 82.88 313 THR A N 1
ATOM 2605 C CA . THR A 1 313 ? -48.726 12.129 88.748 1.00 82.88 313 THR A CA 1
ATOM 2606 C C . THR A 1 313 ? -50.213 12.149 89.094 1.00 82.88 313 THR A C 1
ATOM 2608 O O . THR A 1 313 ? -50.569 12.430 90.235 1.00 82.88 313 THR A O 1
ATOM 2611 N N . ILE A 1 314 ? -51.072 11.780 88.138 1.00 80.31 314 ILE A N 1
ATOM 2612 C CA . ILE A 1 314 ? -52.519 11.643 88.359 1.00 80.31 314 ILE A CA 1
ATOM 2613 C C . ILE A 1 314 ? -52.795 10.570 89.416 1.00 80.31 314 ILE A C 1
ATOM 2615 O O . ILE A 1 314 ? -53.566 10.800 90.343 1.00 80.31 314 ILE A O 1
ATOM 2619 N N . MET A 1 315 ? -52.132 9.416 89.316 1.00 76.25 315 MET A N 1
ATOM 2620 C CA . MET A 1 315 ? -52.316 8.324 90.269 1.00 76.25 315 MET A CA 1
ATOM 2621 C C . MET A 1 315 ? -51.876 8.711 91.684 1.00 76.25 315 MET A C 1
ATOM 2623 O O . MET A 1 315 ? -52.592 8.422 92.637 1.00 76.25 315 MET A O 1
ATOM 2627 N N . ASN A 1 316 ? -50.750 9.416 91.828 1.00 81.62 316 ASN A N 1
ATOM 2628 C CA . ASN A 1 316 ? -50.303 9.913 93.129 1.00 81.62 316 ASN A CA 1
ATOM 2629 C C . ASN A 1 316 ? -51.278 10.944 93.717 1.00 81.62 316 ASN A C 1
ATOM 2631 O O . ASN A 1 316 ? -51.612 10.839 94.890 1.00 81.62 316 ASN A O 1
ATOM 2635 N N . SER A 1 317 ? -51.787 11.881 92.908 1.00 80.00 317 SER A N 1
ATOM 2636 C CA . SER A 1 317 ? -52.784 12.863 93.364 1.00 80.00 317 SER A CA 1
ATOM 2637 C C . SER A 1 317 ? -54.087 12.200 93.819 1.00 80.00 317 SER A C 1
ATOM 2639 O O . SER A 1 317 ? -54.667 12.609 94.820 1.00 80.00 317 SER A O 1
ATOM 2641 N N . ASN A 1 318 ? -54.537 11.157 93.119 1.00 79.25 318 ASN A N 1
ATOM 2642 C CA . ASN A 1 318 ? -55.729 10.413 93.518 1.00 79.25 318 ASN A CA 1
ATOM 2643 C C . ASN A 1 318 ? -55.505 9.625 94.817 1.00 79.25 318 ASN A C 1
ATOM 2645 O O . ASN A 1 318 ? -56.401 9.555 95.653 1.00 79.25 318 ASN A O 1
ATOM 2649 N N . LEU A 1 319 ? -54.315 9.045 95.006 1.00 78.69 319 LEU A N 1
ATOM 2650 C CA . LEU A 1 319 ? -53.962 8.351 96.248 1.00 78.69 319 LEU A CA 1
ATOM 2651 C C . LEU A 1 319 ? -53.878 9.309 97.442 1.00 78.69 319 LEU A C 1
ATOM 2653 O O . LEU A 1 319 ? -54.312 8.939 98.529 1.00 78.69 319 LEU A O 1
ATOM 2657 N N . GLU A 1 320 ? -53.356 10.523 97.244 1.00 82.38 320 GLU A N 1
ATOM 2658 C CA . GLU A 1 320 ? -53.369 11.576 98.268 1.00 82.38 320 GLU A CA 1
ATOM 2659 C C . GLU A 1 320 ? -54.806 11.957 98.648 1.00 82.38 320 GLU A C 1
ATOM 2661 O O . GLU A 1 320 ? -55.141 11.906 99.828 1.00 82.38 320 GLU A O 1
ATOM 2666 N N . ASN A 1 321 ? -55.684 12.201 97.667 1.00 80.50 321 ASN A N 1
ATOM 2667 C CA . ASN A 1 321 ? -57.096 12.503 97.930 1.00 80.50 321 ASN A CA 1
ATOM 2668 C C . ASN A 1 321 ? -57.805 11.378 98.704 1.00 80.50 321 ASN A C 1
ATOM 2670 O O . ASN A 1 321 ? -58.510 11.644 99.673 1.00 80.50 321 ASN A O 1
ATOM 2674 N N . ILE A 1 322 ? -57.603 10.113 98.313 1.00 76.25 322 ILE A N 1
ATOM 2675 C CA . ILE A 1 322 ? -58.188 8.963 99.024 1.00 76.25 322 ILE A CA 1
ATOM 2676 C C . ILE A 1 322 ? -57.670 8.897 100.463 1.00 76.25 322 ILE A C 1
ATOM 2678 O O . ILE A 1 322 ? -58.432 8.603 101.384 1.00 76.25 322 ILE A O 1
ATOM 2682 N N . ASN A 1 323 ? -56.379 9.156 100.669 1.00 81.56 323 ASN A N 1
ATOM 2683 C CA . ASN A 1 323 ? -55.786 9.151 101.998 1.00 81.56 323 ASN A CA 1
ATOM 2684 C C . ASN A 1 323 ? -56.361 10.266 102.886 1.00 81.56 323 ASN A C 1
ATOM 2686 O O . ASN A 1 323 ? -56.632 10.014 104.057 1.00 81.56 323 ASN A O 1
ATOM 2690 N N . ASP A 1 324 ? -56.599 11.455 102.332 1.00 81.62 324 ASP A N 1
ATOM 2691 C CA . ASP A 1 324 ? -57.223 12.567 103.053 1.00 81.62 324 ASP A CA 1
ATOM 2692 C C . ASP A 1 324 ? -58.671 12.240 103.451 1.00 81.62 324 ASP A C 1
ATOM 2694 O O . ASP A 1 324 ? -59.030 12.402 104.619 1.00 81.62 324 ASP A O 1
ATOM 2698 N N . ILE A 1 325 ? -59.474 11.674 102.537 1.00 77.31 325 ILE A N 1
ATOM 2699 C CA . ILE A 1 325 ? -60.862 11.272 102.836 1.00 77.31 325 ILE A CA 1
ATOM 2700 C C . ILE A 1 325 ? -60.900 10.148 103.886 1.00 77.31 325 ILE A C 1
ATOM 2702 O O . ILE A 1 325 ? -61.753 10.141 104.774 1.00 77.31 325 ILE A O 1
ATOM 2706 N N . LEU A 1 326 ? -59.964 9.194 103.831 1.00 74.50 326 LEU A N 1
ATOM 2707 C CA . LEU A 1 326 ? -59.850 8.144 104.850 1.00 74.50 326 LEU A CA 1
ATOM 2708 C C . LEU A 1 326 ? -59.487 8.710 106.225 1.00 74.50 326 LEU A C 1
ATOM 2710 O O . LEU A 1 326 ? -59.960 8.202 107.243 1.00 74.50 326 LEU A O 1
ATOM 2714 N N . LEU A 1 327 ? -58.644 9.741 106.265 1.00 81.81 327 LEU A N 1
ATOM 2715 C CA . LEU A 1 327 ? -58.235 10.385 107.506 1.00 81.81 327 LEU A CA 1
ATOM 2716 C C . LEU A 1 327 ? -59.397 11.168 108.131 1.00 81.81 327 LEU A C 1
ATOM 2718 O O . LEU A 1 327 ? -59.602 11.068 109.341 1.00 81.81 327 LEU A O 1
ATOM 2722 N N . GLU A 1 328 ? -60.191 11.857 107.309 1.00 77.94 328 GLU A N 1
ATOM 2723 C CA . GLU A 1 328 ? -61.433 12.531 107.710 1.00 77.94 328 GLU A CA 1
ATOM 2724 C C . GLU A 1 328 ? -62.469 11.527 108.241 1.00 77.94 328 GLU A C 1
ATOM 2726 O O . GLU A 1 328 ? -62.927 11.655 109.375 1.00 77.94 328 GLU A O 1
ATOM 2731 N N . ALA A 1 329 ? -62.738 10.440 107.509 1.00 71.94 329 ALA A N 1
ATOM 2732 C CA . ALA A 1 329 ? -63.656 9.390 107.956 1.00 71.94 329 ALA A CA 1
ATOM 2733 C C . ALA A 1 329 ? -63.206 8.729 109.274 1.00 71.94 329 ALA A C 1
ATOM 2735 O O . ALA A 1 329 ? -64.031 8.347 110.105 1.00 71.94 329 ALA A O 1
ATOM 2736 N N . ASN A 1 330 ? -61.894 8.588 109.492 1.00 74.38 330 ASN A N 1
ATOM 2737 C CA . ASN A 1 330 ? -61.367 8.030 110.734 1.00 74.38 330 ASN A CA 1
ATOM 2738 C C . ASN A 1 330 ? -61.527 9.000 111.920 1.00 74.38 330 ASN A C 1
ATOM 2740 O O . ASN A 1 330 ? -61.839 8.556 113.023 1.00 74.38 330 ASN A O 1
ATOM 2744 N N . GLN A 1 331 ? -61.372 10.309 111.697 1.00 79.56 331 GLN A N 1
ATOM 2745 C CA . GLN A 1 331 ? -61.678 11.329 112.708 1.00 79.56 331 GLN A CA 1
ATOM 2746 C C . GLN A 1 331 ? -63.173 11.341 113.049 1.00 79.56 331 GLN A C 1
ATOM 2748 O O . GLN A 1 331 ? -63.531 11.303 114.225 1.00 79.56 331 GLN A O 1
ATOM 2753 N N . GLU A 1 332 ? -64.049 11.291 112.043 1.00 75.69 332 GLU A N 1
ATOM 2754 C CA . GLU A 1 332 ? -65.501 11.195 112.244 1.00 75.69 332 GLU A CA 1
ATOM 2755 C C . GLU A 1 332 ? -65.887 9.931 113.036 1.00 75.69 332 GLU A C 1
ATOM 2757 O O . GLU A 1 332 ? -66.736 9.976 113.930 1.00 75.69 332 GLU A O 1
ATOM 2762 N N . LEU A 1 333 ? -65.232 8.797 112.767 1.00 72.62 333 LEU A N 1
ATOM 2763 C CA . LEU A 1 333 ? -65.421 7.555 113.522 1.00 72.62 333 LEU A CA 1
ATOM 2764 C C . LEU A 1 333 ? -64.959 7.663 114.983 1.00 72.62 333 LEU A C 1
ATOM 2766 O O . LEU A 1 333 ? -65.624 7.118 115.871 1.00 72.62 333 LEU A O 1
ATOM 2770 N N . GLU A 1 334 ? -63.851 8.355 115.257 1.00 75.19 334 GLU A N 1
ATOM 2771 C CA . GLU A 1 334 ? -63.416 8.646 116.629 1.00 75.19 334 GLU A CA 1
ATOM 2772 C C . GLU A 1 334 ? -64.429 9.541 117.356 1.00 75.19 334 GLU A C 1
ATOM 2774 O O . GLU A 1 334 ? -64.820 9.237 118.484 1.00 75.19 334 GLU A O 1
ATOM 2779 N N . GLU A 1 335 ? -64.967 10.565 116.692 1.00 71.69 335 GLU A N 1
ATOM 2780 C CA . GLU A 1 335 ? -66.012 11.409 117.272 1.00 71.69 335 GLU A CA 1
ATOM 2781 C C . GLU A 1 335 ? -67.315 10.648 117.557 1.00 71.69 335 GLU A C 1
ATOM 2783 O O . GLU A 1 335 ? -67.999 10.923 118.552 1.00 71.69 335 GLU A O 1
ATOM 2788 N N . ILE A 1 336 ? -67.688 9.692 116.699 1.00 68.31 336 ILE A N 1
ATOM 2789 C CA . ILE A 1 336 ? -68.820 8.786 116.939 1.00 68.31 336 ILE A CA 1
ATOM 2790 C C . ILE A 1 336 ? -68.547 7.940 118.178 1.00 68.31 336 ILE A C 1
ATOM 2792 O O . ILE A 1 336 ? -69.408 7.843 119.054 1.00 68.31 336 ILE A O 1
ATOM 2796 N N . ARG A 1 337 ? -67.352 7.351 118.282 1.00 70.62 337 ARG A N 1
ATOM 2797 C CA . ARG A 1 337 ? -66.954 6.527 119.428 1.00 70.62 337 ARG A CA 1
ATOM 2798 C C . ARG A 1 337 ? -67.061 7.301 120.744 1.00 70.62 337 ARG A C 1
ATOM 2800 O O . ARG A 1 337 ? -67.633 6.779 121.704 1.00 70.62 337 ARG A O 1
ATOM 2807 N N . ASP A 1 338 ? -66.591 8.542 120.765 1.00 68.81 338 ASP A N 1
ATOM 2808 C CA . ASP A 1 338 ? -66.673 9.416 121.937 1.00 68.81 338 ASP A CA 1
ATOM 2809 C C . ASP A 1 338 ? -68.123 9.831 122.247 1.00 68.81 338 ASP A C 1
ATOM 2811 O O . ASP A 1 338 ? -68.530 9.903 123.410 1.00 68.81 338 ASP A O 1
ATOM 2815 N N . SER A 1 339 ? -68.949 10.040 121.216 1.00 65.31 339 SER A N 1
ATOM 2816 C CA . SER A 1 339 ? -70.377 10.365 121.368 1.00 65.31 339 SER A CA 1
ATOM 2817 C C . SER A 1 339 ? -71.186 9.190 121.946 1.00 65.31 339 SER A C 1
ATOM 2819 O O . SER A 1 339 ? -72.064 9.407 122.785 1.00 65.31 339 SER A O 1
ATOM 2821 N N . ILE A 1 340 ? -70.853 7.945 121.569 1.00 63.72 340 ILE A N 1
ATOM 2822 C CA . ILE A 1 340 ? -71.434 6.715 122.142 1.00 63.72 340 ILE A CA 1
ATOM 2823 C C . ILE A 1 340 ? -71.074 6.588 123.627 1.00 63.72 340 ILE A C 1
ATOM 2825 O O . ILE A 1 340 ? -71.931 6.248 124.442 1.00 63.72 340 ILE A O 1
ATOM 2829 N N . GLN A 1 341 ? -69.822 6.877 123.999 1.00 61.78 341 GLN A N 1
ATOM 2830 C CA . GLN A 1 341 ? -69.368 6.805 125.393 1.00 61.78 341 GLN A CA 1
ATOM 2831 C C . GLN A 1 341 ? -70.051 7.832 126.307 1.00 61.78 341 GLN A C 1
ATOM 2833 O O . GLN A 1 341 ? -70.230 7.559 127.494 1.00 61.78 341 GLN A O 1
ATOM 2838 N N . ASN A 1 342 ? -70.462 8.977 125.757 1.00 64.25 342 ASN A N 1
ATOM 2839 C CA . ASN A 1 342 ? -71.067 10.079 126.506 1.00 64.25 342 ASN A CA 1
ATOM 2840 C C . ASN A 1 342 ? -72.611 10.082 126.509 1.00 64.25 342 ASN A C 1
ATOM 2842 O O . ASN A 1 342 ? -73.209 10.979 127.099 1.00 64.25 342 ASN A O 1
ATOM 2846 N N . GLY A 1 343 ? -73.266 9.079 125.906 1.00 56.69 343 GLY A N 1
ATOM 2847 C CA . GLY A 1 343 ? -74.720 8.882 126.000 1.00 56.69 343 GLY A CA 1
ATOM 2848 C C . GLY A 1 343 ? -75.568 9.919 125.254 1.00 56.69 343 GLY A C 1
ATOM 2849 O O . GLY A 1 343 ? -76.640 10.278 125.733 1.00 56.69 343 GLY A O 1
ATOM 2850 N N . ASN A 1 344 ? -75.089 10.414 124.109 1.00 55.28 344 ASN A N 1
ATOM 2851 C CA . ASN A 1 344 ? -75.778 11.432 123.310 1.00 55.28 344 ASN A CA 1
ATOM 2852 C C . ASN A 1 344 ? -76.667 10.795 122.213 1.00 55.28 344 ASN A C 1
ATOM 2854 O O . ASN A 1 344 ? -76.255 9.826 121.578 1.00 55.28 344 ASN A O 1
ATOM 2858 N N . GLU A 1 345 ? -77.872 11.330 121.971 1.00 55.41 345 GLU A N 1
ATOM 2859 C CA . GLU A 1 345 ? -78.889 10.737 121.066 1.00 55.41 345 GLU A CA 1
ATOM 2860 C C . GLU A 1 345 ? -78.672 11.013 119.560 1.00 55.41 345 GLU A C 1
ATOM 2862 O O . GLU A 1 345 ? -79.394 10.463 118.730 1.00 55.41 345 GLU A O 1
ATOM 2867 N N . ASP A 1 346 ? -77.654 11.787 119.170 1.00 61.34 346 ASP A N 1
ATOM 2868 C CA . ASP A 1 346 ? -77.453 12.236 117.777 1.00 61.34 346 ASP A CA 1
ATOM 2869 C C . ASP A 1 346 ? -76.513 11.339 116.940 1.00 61.34 346 ASP A C 1
ATOM 2871 O O . ASP A 1 346 ? -75.647 11.779 116.184 1.00 61.34 346 ASP A O 1
ATOM 2875 N N . LEU A 1 347 ? -76.633 10.023 117.124 1.00 61.75 347 LEU A N 1
ATOM 2876 C CA . LEU A 1 347 ? -75.759 9.024 116.494 1.00 61.75 347 LEU A CA 1
ATOM 2877 C C . LEU A 1 347 ? -76.083 8.760 115.021 1.00 61.75 347 LEU A C 1
ATOM 2879 O O . LEU A 1 347 ? -75.218 8.339 114.254 1.00 61.75 347 LEU A O 1
ATOM 2883 N N . TYR A 1 348 ? -77.331 8.993 114.625 1.00 62.94 348 TYR A N 1
ATOM 2884 C CA . TYR A 1 348 ? -77.808 8.676 113.282 1.00 62.94 348 TYR A CA 1
ATOM 2885 C C . TYR A 1 348 ? -77.232 9.615 112.215 1.00 62.94 348 TYR A C 1
ATOM 2887 O O . TYR A 1 348 ? -76.930 9.165 111.110 1.00 62.94 348 TYR A O 1
ATOM 2895 N N . GLU A 1 349 ? -77.050 10.899 112.536 1.00 65.94 349 GLU A N 1
ATOM 2896 C CA . GLU A 1 349 ? -76.515 11.887 111.593 1.00 65.94 349 GLU A CA 1
ATOM 2897 C C . GLU A 1 349 ? -75.029 11.636 111.304 1.00 65.94 349 GLU A C 1
ATOM 2899 O O . GLU A 1 349 ? -74.625 11.571 110.142 1.00 65.94 349 GLU A O 1
ATOM 2904 N N . LYS A 1 350 ? -74.237 11.341 112.341 1.00 64.62 350 LYS A N 1
ATOM 2905 C CA . LYS A 1 350 ? -72.805 11.041 112.194 1.00 64.62 350 LYS A CA 1
ATOM 2906 C C . LYS A 1 350 ? -72.532 9.728 111.451 1.00 64.62 350 LYS A C 1
ATOM 2908 O O . LYS A 1 350 ? -71.631 9.659 110.622 1.00 64.62 350 LYS A O 1
ATOM 2913 N N . ILE A 1 351 ? -73.339 8.685 111.679 1.00 67.19 351 ILE A N 1
ATOM 2914 C CA . ILE A 1 351 ? -73.233 7.422 110.920 1.00 67.19 351 ILE A CA 1
ATOM 2915 C C . ILE A 1 351 ? -73.536 7.645 109.429 1.00 67.19 351 ILE A C 1
ATOM 2917 O O . ILE A 1 351 ? -72.907 7.027 108.568 1.00 67.19 351 ILE A O 1
ATOM 2921 N N . ASN A 1 352 ? -74.478 8.535 109.102 1.00 71.81 352 ASN A N 1
ATOM 2922 C CA . ASN A 1 352 ? -74.771 8.885 107.713 1.00 71.81 352 ASN A CA 1
ATOM 2923 C C . ASN A 1 352 ? -73.631 9.675 107.049 1.00 71.81 352 ASN A C 1
ATOM 2925 O O . ASN A 1 352 ? -73.376 9.455 105.865 1.00 71.81 352 ASN A O 1
ATOM 2929 N N . GLN A 1 353 ? -72.928 10.539 107.786 1.00 73.06 353 GLN A N 1
ATOM 2930 C CA . GLN A 1 353 ? -71.747 11.258 107.283 1.00 73.06 353 GLN A CA 1
ATOM 2931 C C . GLN A 1 353 ? -70.617 10.286 106.925 1.00 73.06 353 GLN A C 1
ATOM 2933 O O . GLN A 1 353 ? -70.214 10.241 105.764 1.00 73.06 353 GLN A O 1
ATOM 2938 N N . VAL A 1 354 ? -70.256 9.375 107.835 1.00 70.12 354 VAL A N 1
ATOM 2939 C CA . VAL A 1 354 ? -69.239 8.341 107.566 1.00 70.12 354 VAL A CA 1
ATOM 2940 C C . VAL A 1 354 ? -69.625 7.447 106.383 1.00 70.12 354 VAL A C 1
ATOM 2942 O O . VAL A 1 354 ? -68.789 7.135 105.536 1.00 70.12 354 VAL A O 1
ATOM 2945 N N . ASN A 1 355 ? -70.895 7.042 106.275 1.00 71.31 355 ASN A N 1
ATOM 2946 C CA . ASN A 1 355 ? -71.362 6.266 105.120 1.00 71.31 355 ASN A CA 1
ATOM 2947 C C . ASN A 1 355 ? -71.260 7.048 103.804 1.00 71.31 355 ASN A C 1
ATOM 2949 O O . ASN A 1 355 ? -71.005 6.450 102.760 1.00 71.31 355 ASN A O 1
ATOM 2953 N N . THR A 1 356 ? -71.453 8.366 103.840 1.00 76.44 356 THR A N 1
ATOM 2954 C CA . THR A 1 356 ? -71.300 9.226 102.662 1.00 76.44 356 THR A CA 1
ATOM 2955 C C . THR A 1 356 ? -69.830 9.302 102.259 1.00 76.44 356 THR A C 1
ATOM 2957 O O . THR A 1 356 ? -69.516 9.009 101.109 1.00 76.44 356 THR A O 1
ATOM 2960 N N . SER A 1 357 ? -68.923 9.553 103.207 1.00 72.69 357 SER A N 1
ATOM 2961 C CA . SER A 1 357 ? -67.471 9.568 102.978 1.00 72.69 357 SER A CA 1
ATOM 2962 C C . SER A 1 357 ? -66.956 8.225 102.433 1.00 72.69 357 SER A C 1
ATOM 2964 O O . SER A 1 357 ? -66.185 8.189 101.476 1.00 72.69 357 SER A O 1
ATOM 2966 N N . MET A 1 358 ? -67.458 7.100 102.957 1.00 71.25 358 MET A N 1
ATOM 2967 C CA . MET A 1 358 ? -67.119 5.752 102.475 1.00 71.25 358 MET A CA 1
ATOM 2968 C C . MET A 1 358 ? -67.671 5.445 101.075 1.00 71.25 358 MET A C 1
ATOM 2970 O O . MET A 1 358 ? -67.021 4.732 100.308 1.00 71.25 358 MET A O 1
ATOM 2974 N N . ASN A 1 359 ? -68.843 5.977 100.717 1.00 75.00 359 ASN A N 1
ATOM 2975 C CA . ASN A 1 359 ? -69.378 5.849 99.360 1.00 75.00 359 ASN A CA 1
ATOM 2976 C C . ASN A 1 359 ? -68.573 6.687 98.358 1.00 75.00 359 ASN A C 1
ATOM 2978 O O . ASN A 1 359 ? -68.264 6.180 97.284 1.00 75.00 359 ASN A O 1
ATOM 2982 N N . THR A 1 360 ? -68.149 7.898 98.728 1.00 74.38 360 THR A N 1
ATOM 2983 C CA . THR A 1 360 ? -67.266 8.729 97.893 1.00 74.38 360 THR A CA 1
ATOM 2984 C C . THR A 1 360 ? -65.921 8.038 97.641 1.00 74.38 360 THR A C 1
ATOM 2986 O O . THR A 1 360 ? -65.488 7.944 96.497 1.00 74.38 360 THR A O 1
ATOM 2989 N N . ILE A 1 361 ? -65.302 7.439 98.673 1.00 72.81 361 ILE A N 1
ATOM 2990 C CA . ILE A 1 361 ? -64.073 6.633 98.514 1.00 72.81 361 ILE A CA 1
ATOM 2991 C C . ILE A 1 361 ? -64.290 5.480 97.528 1.00 72.81 361 ILE A C 1
ATOM 2993 O O . ILE A 1 361 ? -63.421 5.169 96.714 1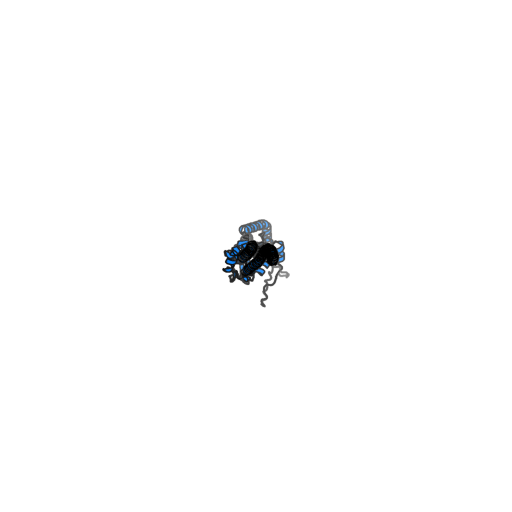.00 72.81 361 ILE A O 1
ATOM 2997 N N . LYS A 1 362 ? -65.445 4.815 97.608 1.00 73.81 362 LYS A N 1
ATOM 2998 C CA . LYS A 1 362 ? -65.765 3.695 96.726 1.00 73.81 362 LYS A CA 1
ATOM 2999 C C . LYS A 1 362 ? -65.891 4.145 95.266 1.00 73.81 362 LYS A C 1
ATOM 3001 O O . LYS A 1 362 ? -65.333 3.481 94.396 1.00 73.81 362 LYS A O 1
ATOM 3006 N N . GLU A 1 363 ? -66.576 5.257 95.011 1.00 77.31 363 GLU A N 1
ATOM 3007 C CA . GLU A 1 363 ? -66.723 5.832 93.668 1.00 77.31 363 GLU A CA 1
ATOM 3008 C C . GLU A 1 363 ? -65.369 6.275 93.087 1.00 77.31 363 GLU A C 1
ATOM 3010 O O . GLU A 1 363 ? -65.073 5.980 91.927 1.00 77.31 363 GLU A O 1
ATOM 3015 N N . ASP A 1 364 ? -64.499 6.880 93.901 1.00 71.19 364 ASP A N 1
ATOM 3016 C CA . ASP A 1 364 ? -63.155 7.289 93.473 1.00 71.19 364 ASP A CA 1
ATOM 3017 C C . ASP A 1 364 ? -62.243 6.086 93.161 1.00 71.19 364 ASP A C 1
ATOM 3019 O O . ASP A 1 364 ? -61.476 6.116 92.195 1.00 71.19 364 ASP A O 1
ATOM 3023 N N . ILE A 1 365 ? -62.350 4.986 93.916 1.00 68.94 365 ILE A N 1
ATOM 3024 C CA . ILE A 1 365 ? -61.627 3.732 93.632 1.00 68.94 365 ILE A CA 1
ATOM 3025 C C . ILE A 1 365 ? -62.140 3.072 92.342 1.00 68.94 365 ILE A C 1
ATOM 3027 O O . ILE A 1 365 ? -61.337 2.583 91.542 1.00 68.94 365 ILE A O 1
ATOM 3031 N N . GLU A 1 366 ? -63.456 3.062 92.113 1.00 73.31 366 GLU A N 1
ATOM 3032 C CA . GLU A 1 366 ? -64.053 2.520 90.886 1.00 73.31 366 GLU A CA 1
ATOM 3033 C C . GLU A 1 366 ? -63.618 3.337 89.655 1.00 73.31 366 GLU A C 1
ATOM 3035 O O . GLU A 1 366 ? -63.173 2.750 88.663 1.00 73.31 366 GLU A O 1
ATOM 3040 N N . ALA A 1 367 ? -63.598 4.672 89.758 1.00 67.31 367 ALA A N 1
ATOM 3041 C CA . ALA A 1 367 ? -63.134 5.580 88.706 1.00 67.31 367 ALA A CA 1
ATOM 3042 C C . ALA A 1 367 ? -61.637 5.434 88.362 1.00 67.31 367 ALA A C 1
ATOM 3044 O O . ALA A 1 367 ? -61.236 5.705 87.226 1.00 67.31 367 ALA A O 1
ATOM 3045 N N . ILE A 1 368 ? -60.806 4.997 89.316 1.00 65.44 368 ILE A N 1
ATOM 3046 C CA . ILE A 1 368 ? -59.394 4.653 89.078 1.00 65.44 368 ILE A CA 1
ATOM 3047 C C . ILE A 1 368 ? -59.257 3.299 88.368 1.00 65.44 368 ILE A C 1
ATOM 3049 O O . ILE A 1 368 ? -58.316 3.122 87.603 1.00 65.44 368 ILE A O 1
ATOM 3053 N N . SER A 1 369 ? -60.170 2.346 88.591 1.00 58.59 369 SER A N 1
ATOM 3054 C CA . SER A 1 369 ? -60.077 1.003 87.991 1.00 58.59 369 SER A CA 1
ATOM 3055 C C . SER A 1 369 ? -60.574 0.923 86.540 1.00 58.59 369 SER A C 1
ATOM 3057 O O . SER A 1 369 ? -60.195 0.005 85.813 1.00 58.59 369 SER A O 1
ATOM 3059 N N . GLU A 1 370 ? -61.411 1.876 86.115 1.00 56.97 370 GLU A N 1
ATOM 3060 C CA . GLU A 1 370 ? -61.982 1.939 84.761 1.00 56.97 370 GLU A CA 1
ATOM 3061 C C . GLU A 1 370 ? -61.145 2.760 83.754 1.00 56.97 370 GLU A C 1
ATOM 3063 O O . GLU A 1 370 ? -61.487 2.803 82.569 1.00 56.97 370 GLU A O 1
ATOM 3068 N N . ARG A 1 371 ? -60.051 3.399 84.193 1.00 54.19 371 ARG A N 1
ATOM 3069 C CA . ARG A 1 371 ? -59.126 4.193 83.359 1.00 54.19 371 ARG A CA 1
ATOM 3070 C C . ARG A 1 371 ? -57.765 3.525 83.232 1.00 54.19 371 ARG A C 1
ATOM 3072 O O . ARG A 1 371 ? -57.183 3.639 82.127 1.00 54.19 371 ARG A O 1
#

pLDDT: mean 76.26, std 18.22, range [25.12, 97.56]

Foldseek 3Di:
DDDDPVLLVLLVCVVVVQAWALLSSCCVNPVFDWAADDQVLLLVLLQVLCVVCVVVLVVVLVVLQPPDDDDPVPDPDDQDADNDDPVRSVVVVVVSNPSGADQVLQWDWDQALNDTDTDRRNVDIAGEDPPLLVSSLVVVVSVVVCVVLVQKDKDFADFDNSLQRHQKYWDAPVVVVVVVPDPDDDDPDPDPDPPPPPPPPPRVHPDDPVVRDPPHSQVSDNTDMDGNVSSSVSCNVGSRITIDGDPLSVVCVVVVNAHPVNVVVVVVVVVVVVVVVVVVVVVVVVVVVVVVVVVVVVVVVVVVVVVVVVVVVVVVVLVVVLVVLVVVLVVLVVVLVVCVVVPHPPNVVSVVVSVVSVVVSVVSVVVVVVD